Protein AF-A0A2M7TEE6-F1 (afdb_monomer_lite)

Organism: NCBI:txid1975073

Secondary structure (DSSP, 8-state):
---------EEEEETTEEEEE----GGG-S--------TTSHHHHHHHHHHHHHHHHHHHHHHHHSSPPPEE-TT-EEE--EEEEETTEEEEEEPEEEEEEEEE--EETTEEP-HHHHHHHHHHHHHHHH-TT--TTTSEEEEEEE--S--S----TTGGGT-TTTTSSS-SSGGG-GGGTS---SS--------SPPHHHHHHHHH-

InterPro domains:
  IPR027790 S-adenosylmethionine synthase [PF01941] (24-208)
  IPR027790 S-adenosylmethionine synthase [PTHR36697] (24-208)

Radius of gyration: 23.56 Å; chains: 1; bounding box: 65×43×75 Å

Structure (mmCIF, N/CA/C/O backbone):
data_AF-A0A2M7TEE6-F1
#
_entry.id   AF-A0A2M7TEE6-F1
#
loop_
_atom_site.group_PDB
_atom_site.id
_atom_site.type_symbol
_atom_site.label_atom_id
_atom_site.label_alt_id
_atom_site.label_comp_id
_atom_site.label_asym_id
_atom_site.label_entity_id
_atom_site.label_seq_id
_atom_site.pdbx_PDB_ins_code
_atom_site.Cartn_x
_atom_site.Cartn_y
_atom_site.Cartn_z
_atom_site.occupancy
_atom_site.B_iso_or_equiv
_atom_site.auth_seq_id
_atom_site.auth_comp_id
_atom_site.auth_asym_id
_atom_site.auth_atom_id
_atom_site.pdbx_PDB_model_num
ATOM 1 N N . MET A 1 1 ? 1.060 -14.478 54.437 1.00 33.47 1 MET A N 1
ATOM 2 C CA . MET A 1 1 ? 1.306 -15.552 53.454 1.00 33.47 1 MET A CA 1
ATOM 3 C C . MET A 1 1 ? 1.861 -14.896 52.208 1.00 33.47 1 MET A C 1
ATOM 5 O O . MET A 1 1 ? 1.125 -14.217 51.510 1.00 33.47 1 MET A O 1
ATOM 9 N N . SER A 1 2 ? 3.174 -14.987 52.020 1.00 29.36 2 SER A N 1
ATOM 10 C CA . SER A 1 2 ? 3.868 -14.513 50.825 1.00 29.36 2 SER A CA 1
ATOM 11 C C . SER A 1 2 ? 3.546 -15.459 49.672 1.00 29.36 2 SER A C 1
ATOM 13 O O . SER A 1 2 ? 4.009 -16.598 49.668 1.00 29.36 2 SER A O 1
ATOM 15 N N . ILE A 1 3 ? 2.731 -15.009 48.725 1.00 31.88 3 ILE A N 1
ATOM 16 C CA . ILE A 1 3 ? 2.572 -15.696 47.445 1.00 31.88 3 ILE A CA 1
ATOM 17 C C . ILE A 1 3 ? 3.679 -15.130 46.559 1.00 31.88 3 ILE A C 1
ATOM 19 O O . ILE A 1 3 ? 3.545 -14.039 46.014 1.00 31.88 3 ILE A O 1
ATOM 23 N N . GLY A 1 4 ? 4.820 -15.815 46.526 1.00 31.20 4 GLY A N 1
ATOM 24 C CA . GLY A 1 4 ? 5.839 -15.560 45.517 1.00 31.20 4 GLY A CA 1
ATOM 25 C C . GLY A 1 4 ? 5.315 -16.079 44.185 1.00 31.20 4 GLY A C 1
ATOM 26 O O . GLY A 1 4 ? 5.077 -17.276 44.051 1.00 31.20 4 GLY A O 1
ATOM 27 N N . SER A 1 5 ? 5.087 -15.188 43.225 1.00 36.72 5 SER A N 1
ATOM 28 C CA . SER A 1 5 ? 4.930 -15.568 41.827 1.00 36.72 5 SER A CA 1
ATOM 29 C C . SER A 1 5 ? 6.321 -15.860 41.273 1.00 36.72 5 SER A C 1
ATOM 31 O O . SER A 1 5 ? 7.064 -14.955 40.899 1.00 36.72 5 SER A O 1
ATOM 33 N N . GLU A 1 6 ? 6.714 -17.132 41.278 1.00 41.06 6 GLU A N 1
ATOM 34 C CA . GLU A 1 6 ? 7.866 -17.573 40.497 1.00 41.06 6 GLU A CA 1
ATOM 35 C C . GLU A 1 6 ? 7.563 -17.304 39.016 1.00 41.06 6 GLU A C 1
ATOM 37 O O . GLU A 1 6 ? 6.679 -17.919 38.420 1.00 41.06 6 GLU A O 1
ATOM 42 N N . GLU A 1 7 ? 8.266 -16.336 38.423 1.00 47.50 7 GLU A N 1
ATOM 43 C CA . GLU A 1 7 ? 8.319 -16.168 36.973 1.00 47.50 7 GLU A CA 1
ATOM 44 C C . GLU A 1 7 ? 8.894 -17.459 36.369 1.00 47.50 7 GLU A C 1
ATOM 46 O O . GLU A 1 7 ? 10.107 -17.680 36.409 1.00 47.50 7 GLU A O 1
ATOM 51 N N . GLU A 1 8 ? 8.046 -18.322 35.802 1.00 43.75 8 GLU A N 1
ATOM 52 C CA . GLU A 1 8 ? 8.491 -19.464 34.996 1.00 43.75 8 GLU A CA 1
ATOM 53 C C . GLU A 1 8 ? 9.207 -18.949 33.736 1.00 43.75 8 GLU A C 1
ATOM 55 O O . GLU A 1 8 ? 8.620 -18.741 32.673 1.00 43.75 8 GLU A O 1
ATOM 60 N N . LYS A 1 9 ? 10.513 -18.710 33.865 1.00 45.00 9 LYS A N 1
ATOM 61 C CA . LYS A 1 9 ? 11.421 -18.447 32.750 1.00 45.00 9 LYS A CA 1
ATOM 62 C C . LYS A 1 9 ? 11.810 -19.783 32.141 1.00 45.00 9 LYS A C 1
ATOM 64 O O . LYS A 1 9 ? 12.685 -20.478 32.652 1.00 45.00 9 LYS A O 1
ATOM 69 N N . ILE A 1 10 ? 11.182 -20.138 31.027 1.00 49.47 10 ILE A N 1
ATOM 70 C CA . ILE A 1 10 ? 11.653 -21.255 30.211 1.00 49.47 10 ILE A CA 1
ATOM 71 C C . ILE A 1 10 ? 12.843 -20.733 29.400 1.00 49.47 10 ILE A C 1
ATOM 73 O O . ILE A 1 10 ? 12.716 -19.803 28.606 1.00 49.47 10 ILE A O 1
ATOM 77 N N . CYS A 1 11 ? 14.024 -21.299 29.627 1.00 42.56 11 CYS A N 1
ATOM 78 C CA . CYS A 1 11 ? 15.209 -21.016 28.824 1.00 42.56 11 CYS A CA 1
ATOM 79 C C . CYS A 1 11 ? 15.419 -22.183 27.862 1.00 42.56 11 CYS A C 1
ATOM 81 O O . CYS A 1 11 ? 15.620 -23.316 28.303 1.00 42.56 11 CYS A O 1
ATOM 83 N N . VAL A 1 12 ? 15.364 -21.919 26.556 1.00 49.75 12 VAL A N 1
ATOM 84 C CA . VAL A 1 12 ? 15.756 -22.904 25.543 1.00 49.75 12 VAL A CA 1
ATOM 85 C C . VAL A 1 12 ? 17.130 -22.498 25.042 1.00 49.75 12 VAL A C 1
ATOM 87 O O . VAL A 1 12 ? 17.294 -21.475 24.378 1.00 49.75 12 VAL A O 1
ATOM 90 N N . ILE A 1 13 ? 18.132 -23.303 25.383 1.00 46.66 13 ILE A N 1
ATOM 91 C CA . ILE A 1 13 ? 19.492 -23.113 24.890 1.00 46.66 13 ILE A CA 1
ATOM 92 C C . ILE A 1 13 ? 19.584 -23.820 23.539 1.00 46.66 13 ILE A C 1
ATOM 94 O O . ILE A 1 13 ? 19.657 -25.047 23.476 1.00 46.66 13 ILE A O 1
ATOM 98 N N . LEU A 1 14 ? 19.569 -23.043 22.456 1.00 46.97 14 LEU A N 1
ATOM 99 C CA . LEU A 1 14 ? 20.007 -23.523 21.148 1.00 46.97 14 LEU A CA 1
ATOM 100 C C . LEU A 1 14 ? 21.525 -23.300 21.028 1.00 46.97 14 LEU A C 1
ATOM 102 O O . LEU A 1 14 ? 22.036 -22.348 21.620 1.00 46.97 14 LEU A O 1
ATOM 106 N N . PRO A 1 15 ? 22.266 -24.122 20.257 1.00 52.59 15 PRO A N 1
ATOM 107 C CA . PRO A 1 15 ? 23.737 -24.128 20.245 1.00 52.59 15 PRO A CA 1
ATOM 108 C C . PRO A 1 15 ? 24.421 -22.781 19.941 1.00 52.59 15 PRO A C 1
ATOM 110 O O . PRO A 1 15 ? 25.613 -22.635 20.192 1.00 52.59 15 PRO A O 1
ATOM 113 N N . SER A 1 16 ? 23.690 -21.797 19.408 1.00 60.69 16 SER A N 1
ATOM 114 C CA . SER A 1 16 ? 24.197 -20.469 19.042 1.00 60.69 16 SER A CA 1
ATOM 115 C C . SER A 1 16 ? 23.268 -19.307 19.424 1.00 60.69 16 SER A C 1
ATOM 117 O O . SER A 1 16 ? 23.506 -18.181 18.993 1.00 60.69 16 SER A O 1
ATOM 119 N N . MET A 1 17 ? 22.194 -19.547 20.188 1.00 61.25 17 MET A N 1
ATOM 120 C CA . MET A 1 17 ? 21.220 -18.506 20.537 1.00 61.25 17 MET A CA 1
ATOM 121 C C . MET A 1 17 ? 20.601 -18.784 21.908 1.00 61.25 17 MET A C 1
ATOM 123 O O . MET A 1 17 ? 20.017 -19.845 22.135 1.00 61.25 17 MET A O 1
ATOM 127 N N . LEU A 1 18 ? 20.720 -17.816 22.818 1.00 61.72 18 LEU A N 1
ATOM 128 C CA . LEU A 1 18 ? 20.011 -17.835 24.091 1.00 61.72 18 LEU A CA 1
ATOM 129 C C . LEU A 1 18 ? 18.580 -17.345 23.839 1.00 61.72 18 LEU A C 1
ATOM 131 O O . LEU A 1 18 ? 18.366 -16.151 23.635 1.00 61.72 18 LEU A O 1
ATOM 135 N N . LEU A 1 19 ? 17.606 -18.256 23.836 1.00 65.56 19 LEU A N 1
ATOM 136 C CA . LEU A 1 19 ? 16.195 -17.881 23.872 1.00 65.56 19 LEU A CA 1
ATOM 137 C C . LEU A 1 19 ? 15.714 -17.878 25.319 1.00 65.56 19 LEU A C 1
ATOM 139 O O . LEU A 1 19 ? 15.587 -18.925 25.958 1.00 65.56 19 LEU A O 1
ATOM 143 N N . GLN A 1 20 ? 15.413 -16.683 25.815 1.00 68.50 20 GLN A N 1
ATOM 144 C CA . GLN A 1 20 ? 14.727 -16.496 27.081 1.00 68.50 20 GLN A CA 1
ATOM 145 C C . GLN A 1 20 ? 13.242 -16.263 26.806 1.00 68.50 20 GLN A C 1
ATOM 147 O O . GLN A 1 20 ? 12.862 -15.228 26.259 1.00 68.50 20 GLN A O 1
ATOM 152 N N . PHE A 1 21 ? 12.394 -17.211 27.200 1.00 66.25 21 PHE A N 1
ATOM 153 C CA . PHE A 1 21 ? 10.954 -16.997 27.197 1.00 66.25 21 PHE A CA 1
ATOM 154 C C . PHE A 1 21 ? 10.575 -16.288 28.493 1.00 66.25 21 PHE A C 1
ATOM 156 O O . PHE A 1 21 ? 10.687 -16.846 29.584 1.00 66.25 21 PHE A O 1
ATOM 163 N N . VAL A 1 22 ? 10.137 -15.039 28.368 1.00 66.81 22 VAL A N 1
ATOM 164 C CA . VAL A 1 22 ? 9.494 -14.306 29.458 1.00 66.81 22 VAL A CA 1
ATOM 165 C C . VAL A 1 22 ? 8.002 -14.329 29.175 1.00 66.81 22 VAL A C 1
ATOM 167 O O . VAL A 1 22 ? 7.539 -13.752 28.190 1.00 66.81 22 VAL A O 1
ATOM 170 N N . ARG A 1 23 ? 7.237 -15.028 30.016 1.00 63.31 23 ARG A N 1
ATOM 171 C CA . ARG A 1 23 ? 5.779 -14.998 29.927 1.00 63.31 23 ARG A CA 1
ATOM 172 C C . ARG A 1 23 ? 5.312 -13.600 30.322 1.00 63.31 23 ARG A C 1
ATOM 174 O O . ARG A 1 23 ? 5.446 -13.204 31.474 1.00 63.31 23 ARG A O 1
ATOM 181 N N . LYS A 1 24 ? 4.752 -12.855 29.369 1.00 62.22 24 LYS A N 1
ATOM 182 C CA . LYS A 1 24 ? 4.129 -11.561 29.654 1.00 62.22 24 LYS A CA 1
ATOM 183 C C . LYS A 1 24 ? 2.872 -11.802 30.494 1.00 62.22 24 LYS A C 1
ATOM 185 O O . LYS A 1 24 ? 1.888 -12.359 30.009 1.00 62.22 24 LYS A O 1
ATOM 190 N N . ASN A 1 25 ? 2.934 -11.442 31.771 1.0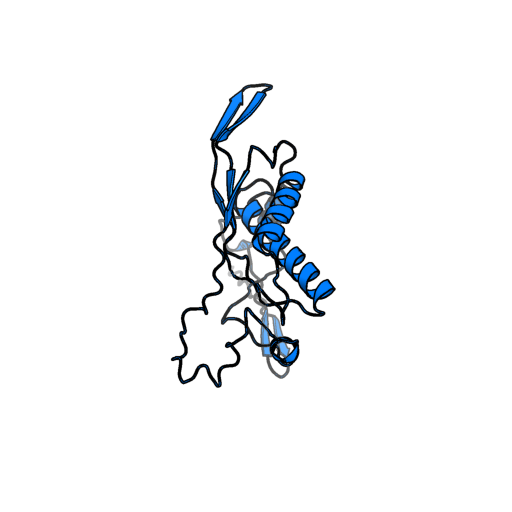0 66.06 25 ASN A N 1
ATOM 191 C CA . ASN A 1 25 ? 1.856 -11.662 32.726 1.00 66.06 25 ASN A CA 1
ATOM 192 C C . ASN A 1 25 ? 0.936 -10.430 32.735 1.00 66.06 25 ASN A C 1
ATOM 194 O O . ASN A 1 25 ? 1.107 -9.510 33.528 1.00 66.06 25 ASN A O 1
ATOM 198 N N . TYR A 1 26 ? -0.037 -10.383 31.820 1.00 62.19 26 TYR A N 1
ATOM 199 C CA . TYR A 1 26 ? -0.977 -9.253 31.701 1.00 62.19 26 TYR A CA 1
ATOM 200 C C . TYR A 1 26 ? -1.809 -8.998 32.977 1.00 62.19 26 TYR A C 1
ATOM 202 O O . TYR A 1 26 ? -2.369 -7.921 33.135 1.00 62.19 26 TYR A O 1
ATOM 210 N N . ILE A 1 27 ? -1.858 -9.968 33.899 1.00 57.66 27 ILE A N 1
ATOM 211 C CA . ILE A 1 27 ? -2.597 -9.908 35.171 1.00 57.66 27 ILE A CA 1
ATOM 212 C C . ILE A 1 27 ? -1.944 -8.941 36.182 1.00 57.66 27 ILE A C 1
ATOM 214 O O . ILE A 1 27 ? -2.605 -8.499 37.117 1.00 57.66 27 ILE A O 1
ATOM 218 N N . GLU A 1 28 ? -0.666 -8.589 36.017 1.00 60.62 28 GLU A N 1
ATOM 219 C CA . GLU A 1 28 ? 0.054 -7.763 37.002 1.00 60.62 28 GLU A CA 1
ATOM 220 C C . GLU A 1 28 ? -0.194 -6.255 36.851 1.00 60.62 28 GLU A C 1
ATOM 222 O O . GLU A 1 28 ? 0.006 -5.507 37.809 1.00 60.62 28 GLU A O 1
ATOM 227 N N . SER A 1 29 ? -0.666 -5.794 35.686 1.00 70.00 29 SER A N 1
ATOM 228 C CA . SER A 1 29 ? -1.025 -4.386 35.502 1.00 70.00 29 SER A CA 1
ATOM 229 C C . SER A 1 29 ? -2.501 -4.171 35.843 1.00 70.00 29 SER A C 1
ATOM 231 O O . SER A 1 29 ? -3.359 -4.779 35.204 1.00 70.00 29 SER A O 1
ATOM 233 N N . PRO A 1 30 ? -2.849 -3.270 36.780 1.00 82.50 30 PRO A N 1
ATOM 234 C CA . PRO A 1 30 ? -4.247 -2.958 37.079 1.00 82.50 30 PRO A CA 1
ATOM 235 C C . PRO A 1 30 ? -4.969 -2.252 35.916 1.00 82.50 30 PRO A C 1
ATOM 237 O O . PRO A 1 30 ? -6.178 -2.041 35.990 1.00 82.50 30 PRO A O 1
ATOM 240 N N . VAL A 1 31 ? -4.238 -1.844 34.871 1.00 88.56 31 VAL A N 1
ATOM 241 C CA . VAL A 1 31 ? -4.755 -1.102 33.717 1.00 88.56 31 VAL A CA 1
ATOM 242 C C . VAL A 1 31 ? -4.124 -1.625 32.423 1.00 88.56 31 VAL A C 1
ATOM 244 O O . VAL A 1 31 ? -2.908 -1.808 32.347 1.00 88.56 31 VAL A O 1
ATOM 247 N N . GLU A 1 32 ? -4.945 -1.812 31.392 1.00 90.06 32 GLU A N 1
ATOM 248 C CA . GLU A 1 32 ? -4.540 -2.206 30.041 1.00 90.06 32 GLU A CA 1
ATOM 249 C C . GLU A 1 32 ? -5.176 -1.250 29.018 1.00 90.06 32 GLU A C 1
ATOM 251 O O . GLU A 1 32 ? -6.347 -0.893 29.145 1.00 90.06 32 GLU A O 1
ATOM 256 N N . PHE A 1 33 ? -4.405 -0.830 28.010 1.00 92.62 33 PHE A N 1
ATOM 257 C CA . PHE A 1 33 ? -4.882 -0.002 26.900 1.00 92.62 33 PHE A CA 1
ATOM 258 C C . PHE A 1 33 ? -4.569 -0.696 25.581 1.00 92.62 33 PHE A C 1
ATOM 260 O O . PHE A 1 33 ? -3.422 -1.059 25.324 1.00 92.62 33 PHE A O 1
ATOM 267 N N . VAL A 1 34 ? -5.591 -0.844 24.742 1.00 95.00 34 VAL A N 1
ATOM 268 C CA . VAL A 1 34 ? -5.485 -1.453 23.417 1.00 95.00 34 VAL A CA 1
ATOM 269 C C . VAL A 1 34 ? -6.257 -0.586 22.429 1.00 95.00 34 VAL A C 1
ATOM 271 O O . VAL A 1 34 ? -7.397 -0.210 22.692 1.00 95.00 34 VAL A O 1
ATOM 274 N N . GLU A 1 35 ? -5.642 -0.287 21.287 1.00 97.19 35 GLU A N 1
ATOM 275 C CA . GLU A 1 35 ? -6.263 0.436 20.176 1.00 97.19 35 GLU A CA 1
ATOM 276 C C . GLU A 1 35 ? -6.110 -0.377 18.889 1.00 97.19 35 GLU A C 1
ATOM 278 O O . GLU A 1 35 ? -5.034 -0.899 18.590 1.00 97.19 35 GLU A O 1
ATOM 283 N N . ARG A 1 36 ? -7.187 -0.448 18.104 1.00 96.94 36 ARG A N 1
ATOM 284 C CA . ARG A 1 36 ? -7.167 -0.939 16.728 1.00 96.94 36 ARG A CA 1
ATOM 285 C C . ARG A 1 36 ? -7.834 0.091 15.826 1.00 96.94 36 ARG A C 1
ATOM 287 O O . ARG A 1 36 ? -8.975 0.481 16.056 1.00 96.94 36 ARG A O 1
ATOM 294 N N . LYS A 1 37 ? -7.128 0.500 14.774 1.00 97.75 37 LYS A N 1
ATOM 295 C CA . LYS A 1 37 ? -7.667 1.366 13.722 1.00 97.75 37 LYS A CA 1
ATOM 296 C C . LYS A 1 37 ? -8.333 0.505 12.655 1.00 97.75 37 LYS A C 1
ATOM 298 O O . LYS A 1 37 ? -7.654 -0.261 11.972 1.00 97.75 37 LYS A O 1
ATOM 303 N N . GLY A 1 38 ? -9.652 0.623 12.531 1.00 96.44 38 GLY A N 1
ATOM 304 C CA . GLY A 1 38 ? -10.430 -0.209 11.614 1.00 96.44 38 GLY A CA 1
ATOM 305 C C . GLY A 1 38 ? -10.196 0.082 10.132 1.00 96.44 38 GLY A C 1
ATOM 306 O O . GLY A 1 38 ? -9.527 1.050 9.764 1.00 96.44 38 GLY A O 1
ATOM 307 N N . LEU A 1 39 ? -10.786 -0.741 9.266 1.00 94.25 39 LEU A N 1
ATOM 308 C CA . LEU A 1 39 ? -10.557 -0.744 7.815 1.00 94.25 39 LEU A CA 1
ATOM 309 C C . LEU A 1 39 ? -10.851 0.591 7.111 1.00 94.25 39 LEU A C 1
ATOM 311 O O . LEU A 1 39 ? -10.265 0.869 6.069 1.00 94.25 39 LEU A O 1
ATOM 315 N N . GLY A 1 40 ? -11.760 1.405 7.654 1.00 93.50 40 GLY A N 1
ATOM 316 C CA . GLY A 1 40 ? -12.106 2.724 7.114 1.00 93.50 40 GLY A CA 1
ATOM 317 C C . GLY A 1 40 ? -11.248 3.877 7.644 1.00 93.50 40 GLY A C 1
ATOM 318 O O . GLY A 1 40 ? -11.414 5.011 7.195 1.00 93.50 40 GLY A O 1
ATOM 319 N N . HIS A 1 41 ? -10.359 3.624 8.610 1.00 97.25 41 HIS A N 1
ATOM 320 C CA . HIS A 1 41 ? -9.509 4.661 9.185 1.00 97.25 41 HIS A CA 1
ATOM 321 C C . HIS A 1 41 ? -8.472 5.137 8.146 1.00 97.25 41 HIS A C 1
ATOM 323 O O . HIS A 1 41 ? -7.835 4.292 7.515 1.00 97.25 41 HIS A O 1
ATOM 329 N N . PRO A 1 42 ? -8.241 6.456 7.970 1.00 96.56 42 PRO A N 1
ATOM 330 C CA . PRO A 1 42 ? -7.297 6.973 6.972 1.00 96.56 42 PRO A CA 1
ATOM 331 C C . PRO A 1 42 ? -5.880 6.393 7.077 1.00 96.56 42 PRO A C 1
ATOM 333 O O . PRO A 1 42 ? -5.283 6.071 6.051 1.00 96.56 42 PRO A O 1
ATOM 336 N N . ASP A 1 43 ? -5.365 6.213 8.297 1.00 97.25 43 ASP A N 1
ATOM 337 C CA . ASP A 1 43 ? -4.062 5.567 8.522 1.00 97.25 43 ASP A CA 1
ATOM 338 C C . ASP A 1 43 ? -4.063 4.108 8.040 1.00 97.25 43 ASP A C 1
ATOM 340 O O . ASP A 1 43 ? -3.255 3.757 7.187 1.00 97.25 43 ASP A O 1
ATOM 344 N N . THR A 1 44 ? -5.031 3.289 8.474 1.00 97.56 44 THR A N 1
ATOM 345 C CA . THR A 1 44 ? -5.163 1.887 8.036 1.00 97.56 44 THR A CA 1
ATOM 346 C C . THR A 1 44 ? -5.318 1.770 6.521 1.00 97.56 44 THR A C 1
ATOM 348 O O . THR A 1 44 ? -4.743 0.873 5.905 1.00 97.56 44 THR A O 1
ATOM 351 N N . LEU A 1 45 ? -6.071 2.680 5.896 1.00 97.81 45 LEU A N 1
ATOM 352 C CA . LEU A 1 45 ? -6.206 2.750 4.441 1.00 97.81 45 LEU A CA 1
ATOM 353 C C . LEU A 1 45 ? -4.892 3.139 3.755 1.00 97.81 45 LEU A C 1
ATOM 355 O O . LEU A 1 45 ? -4.602 2.602 2.689 1.00 97.81 45 LEU A O 1
ATOM 359 N N . SER A 1 46 ? -4.105 4.043 4.345 1.00 98.06 46 SER A N 1
ATOM 360 C CA . SER A 1 46 ? -2.796 4.450 3.817 1.00 98.06 46 SER A CA 1
ATOM 361 C C . SER A 1 46 ? -1.788 3.302 3.899 1.00 98.06 46 SER A C 1
ATOM 363 O O . SER A 1 46 ? -1.141 3.007 2.897 1.00 98.06 46 SER A O 1
ATOM 365 N N . ASP A 1 47 ? -1.729 2.602 5.037 1.00 98.00 47 ASP A N 1
ATOM 366 C CA . ASP A 1 47 ? -0.883 1.417 5.240 1.00 98.00 47 ASP A CA 1
ATOM 367 C C . ASP A 1 47 ? -1.278 0.284 4.285 1.00 98.00 47 ASP A C 1
ATOM 369 O O . ASP A 1 47 ? -0.442 -0.307 3.602 1.00 98.00 47 ASP A O 1
ATOM 373 N N . SER A 1 48 ? -2.581 0.018 4.172 1.00 98.06 48 SER A N 1
ATOM 374 C CA . SER A 1 48 ? -3.100 -1.018 3.277 1.00 98.06 48 SER A CA 1
ATOM 375 C C . SER A 1 48 ? -2.865 -0.678 1.803 1.00 98.06 48 SER A C 1
ATOM 377 O O . SER A 1 48 ? -2.597 -1.574 1.006 1.00 98.06 48 SER A O 1
ATOM 379 N N . LEU A 1 49 ? -2.955 0.603 1.426 1.00 98.50 49 LEU A N 1
ATOM 380 C CA . LEU A 1 49 ? -2.643 1.053 0.072 1.00 98.50 49 LEU A CA 1
ATOM 381 C C . LEU A 1 49 ? -1.140 0.939 -0.212 1.00 98.50 49 LEU A C 1
ATOM 383 O O . LEU A 1 49 ? -0.771 0.471 -1.284 1.00 98.50 49 LEU A O 1
ATOM 387 N N . ALA A 1 50 ? -0.277 1.323 0.732 1.00 98.38 50 ALA A N 1
ATOM 388 C CA . ALA A 1 50 ? 1.171 1.152 0.620 1.00 98.38 50 ALA A CA 1
ATOM 389 C C . ALA A 1 50 ? 1.550 -0.311 0.346 1.00 98.38 50 ALA A C 1
ATOM 391 O O . ALA A 1 50 ? 2.288 -0.589 -0.603 1.00 98.38 50 ALA A O 1
ATOM 392 N N . GLU A 1 51 ? 0.986 -1.239 1.121 1.00 98.56 51 GLU A N 1
ATOM 393 C CA . GLU A 1 51 ? 1.198 -2.676 0.937 1.00 98.56 51 GLU A CA 1
ATOM 394 C C . GLU A 1 51 ? 0.649 -3.164 -0.410 1.00 98.56 51 GLU A C 1
ATOM 396 O O . GLU A 1 51 ? 1.355 -3.829 -1.166 1.00 98.56 51 GLU A O 1
ATOM 401 N N . TYR A 1 52 ? -0.579 -2.773 -0.766 1.00 98.69 52 TYR A N 1
ATOM 402 C CA . TYR A 1 52 ? -1.186 -3.140 -2.047 1.00 98.69 52 TYR A CA 1
ATOM 403 C C . TYR A 1 52 ? -0.322 -2.703 -3.239 1.00 98.69 52 TYR A C 1
ATOM 405 O O . TYR A 1 52 ? -0.058 -3.493 -4.142 1.00 98.69 52 TYR A O 1
ATOM 413 N N . LEU A 1 53 ? 0.181 -1.464 -3.227 1.00 98.62 53 LEU A N 1
ATOM 414 C CA . LEU A 1 53 ? 1.062 -0.947 -4.277 1.00 98.62 53 LEU A CA 1
ATOM 415 C C . LEU A 1 53 ? 2.409 -1.682 -4.325 1.00 98.62 53 LEU A C 1
ATOM 417 O O . LEU A 1 53 ? 2.940 -1.906 -5.414 1.00 98.62 53 LEU A O 1
ATOM 421 N N . SER A 1 54 ? 2.955 -2.060 -3.165 1.00 98.56 54 SER A N 1
ATOM 422 C CA . SER A 1 54 ? 4.190 -2.847 -3.047 1.00 98.56 54 SER A CA 1
ATOM 423 C C . SER A 1 54 ? 4.033 -4.220 -3.702 1.00 98.56 54 SER A C 1
ATOM 425 O O . SER A 1 54 ? 4.843 -4.617 -4.547 1.00 98.56 54 SER A O 1
ATOM 427 N N . VAL A 1 55 ? 2.932 -4.911 -3.398 1.00 98.62 55 VAL A N 1
ATOM 428 C CA . VAL A 1 55 ? 2.597 -6.212 -3.989 1.00 98.62 55 VAL A CA 1
ATOM 429 C C . VAL A 1 55 ? 2.384 -6.094 -5.498 1.00 98.62 55 VAL A C 1
ATOM 431 O O . VAL A 1 55 ? 3.026 -6.818 -6.257 1.00 98.62 55 VAL A O 1
ATOM 434 N N . GLU A 1 56 ? 1.548 -5.161 -5.954 1.00 98.75 56 GLU A N 1
ATOM 435 C CA . GLU A 1 56 ? 1.245 -4.984 -7.380 1.00 98.75 56 GLU A CA 1
ATOM 436 C C . GLU A 1 56 ? 2.495 -4.651 -8.207 1.00 98.75 56 GLU A C 1
ATOM 438 O O . GLU A 1 56 ? 2.726 -5.227 -9.273 1.00 98.75 56 GLU A O 1
ATOM 443 N N . TYR A 1 57 ? 3.358 -3.766 -7.703 1.00 98.56 57 TYR A N 1
ATOM 444 C CA . TYR A 1 57 ? 4.616 -3.439 -8.368 1.00 98.56 57 TYR A CA 1
ATOM 445 C C . TYR A 1 57 ? 5.598 -4.619 -8.364 1.00 98.56 57 TYR A C 1
ATOM 447 O O . TYR A 1 57 ? 6.277 -4.872 -9.367 1.00 98.56 57 TYR A O 1
ATOM 455 N N . SER A 1 58 ? 5.657 -5.376 -7.266 1.00 98.56 58 SER A N 1
ATOM 456 C CA . SER A 1 58 ? 6.463 -6.596 -7.172 1.00 98.56 58 SER A CA 1
ATOM 457 C C . SER A 1 58 ? 6.028 -7.641 -8.195 1.00 98.56 58 SER A C 1
ATOM 459 O O . SER A 1 58 ? 6.872 -8.189 -8.902 1.00 98.56 58 SER A O 1
ATOM 461 N N . LEU A 1 59 ? 4.722 -7.888 -8.318 1.00 98.75 59 LEU A N 1
ATOM 462 C CA . LEU A 1 59 ? 4.163 -8.811 -9.306 1.00 98.75 59 LEU A CA 1
ATOM 463 C C . LEU A 1 59 ? 4.439 -8.322 -10.729 1.00 98.75 59 LEU A C 1
ATOM 465 O O . LEU A 1 59 ? 5.006 -9.062 -11.528 1.00 98.75 59 LEU A O 1
ATOM 469 N N . TYR A 1 60 ? 4.151 -7.048 -11.017 1.00 98.69 60 TYR A N 1
ATOM 470 C CA . TYR A 1 60 ? 4.415 -6.441 -12.322 1.00 98.69 60 TYR A CA 1
ATOM 471 C C . TYR A 1 60 ? 5.876 -6.606 -12.755 1.00 98.69 60 TYR A C 1
ATOM 473 O O . TYR A 1 60 ? 6.160 -6.984 -13.893 1.00 98.69 60 TYR A O 1
ATOM 481 N N . THR A 1 61 ? 6.818 -6.308 -11.858 1.00 98.06 61 THR A N 1
ATOM 482 C CA . THR A 1 61 ? 8.247 -6.383 -12.176 1.00 98.06 61 THR A CA 1
ATOM 483 C C . THR A 1 61 ? 8.744 -7.817 -12.279 1.00 98.06 61 THR A C 1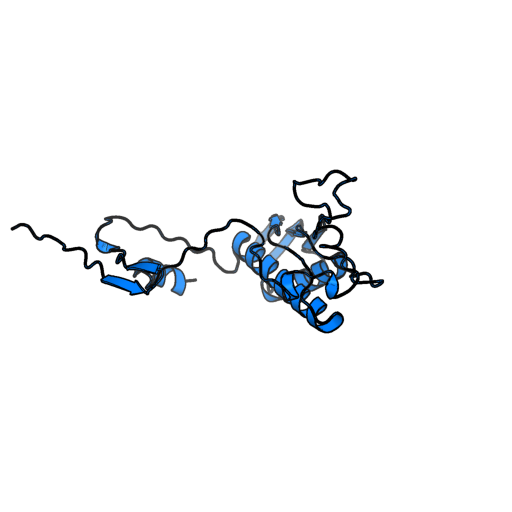
ATOM 485 O O . THR A 1 61 ? 9.490 -8.130 -13.207 1.00 98.06 61 THR A O 1
ATOM 488 N N . LYS A 1 62 ? 8.279 -8.710 -11.402 1.00 97.88 62 LYS A N 1
ATOM 489 C CA . LYS A 1 62 ? 8.607 -10.133 -11.462 1.00 97.88 62 LYS A CA 1
ATOM 490 C C . LYS A 1 62 ? 8.122 -10.771 -12.760 1.00 97.88 62 LYS A C 1
ATOM 492 O O . LYS A 1 62 ? 8.906 -11.456 -13.411 1.00 97.88 62 LYS A O 1
ATOM 497 N N . ASP A 1 63 ? 6.883 -10.512 -13.162 1.00 98.31 63 ASP A N 1
ATOM 498 C CA . ASP A 1 63 ? 6.301 -11.092 -14.375 1.00 98.31 63 ASP A CA 1
ATOM 499 C C . ASP A 1 63 ? 6.979 -10.564 -15.644 1.00 98.31 63 ASP A C 1
ATOM 501 O O . ASP A 1 63 ? 7.154 -11.298 -16.616 1.00 98.31 63 ASP A O 1
ATOM 505 N N . ARG A 1 64 ? 7.392 -9.291 -15.640 1.00 97.62 64 ARG A N 1
ATOM 506 C CA . ARG A 1 64 ? 7.959 -8.626 -16.820 1.00 97.62 64 ARG A CA 1
ATOM 507 C C . ARG A 1 64 ? 9.472 -8.783 -16.959 1.00 97.62 64 ARG A C 1
ATOM 509 O O . ARG A 1 64 ? 9.971 -8.873 -18.077 1.00 97.62 64 ARG A O 1
ATOM 516 N N . PHE A 1 65 ? 10.197 -8.795 -15.844 1.00 97.06 65 PHE A N 1
ATOM 517 C CA . PHE A 1 65 ? 11.663 -8.754 -15.812 1.00 97.06 65 PHE A CA 1
ATOM 518 C C . PHE A 1 65 ? 12.291 -9.973 -15.128 1.00 97.06 65 PHE A C 1
ATOM 520 O O . PHE A 1 65 ? 13.512 -10.103 -15.119 1.00 97.06 65 PHE A O 1
ATOM 527 N N . GLY A 1 66 ? 11.483 -10.871 -14.556 1.00 96.38 66 GLY A N 1
ATOM 528 C CA . GLY A 1 66 ? 11.953 -12.065 -13.852 1.00 96.38 66 GLY A CA 1
ATOM 529 C C . GLY A 1 66 ? 12.442 -11.808 -12.424 1.00 96.38 66 GLY A C 1
ATOM 530 O O . GLY A 1 66 ? 12.916 -12.737 -11.774 1.00 96.38 66 GLY A O 1
ATOM 531 N N . ALA A 1 67 ? 12.331 -10.576 -11.919 1.00 95.75 67 ALA A N 1
ATOM 532 C CA . ALA A 1 67 ? 12.755 -10.205 -10.573 1.00 95.75 67 ALA A CA 1
ATOM 533 C C . ALA A 1 67 ? 11.919 -9.055 -10.004 1.00 95.75 67 ALA A C 1
ATOM 535 O O . ALA A 1 67 ? 11.432 -8.199 -10.741 1.00 95.75 67 ALA A O 1
ATOM 536 N N . ILE A 1 68 ? 11.801 -9.020 -8.676 1.00 96.25 68 ILE A N 1
ATOM 537 C CA . ILE A 1 68 ? 11.237 -7.875 -7.960 1.00 96.25 68 ILE A CA 1
ATOM 538 C C . ILE A 1 68 ? 12.293 -6.773 -7.967 1.00 96.25 68 ILE A C 1
ATOM 540 O O . ILE A 1 68 ? 13.378 -6.949 -7.411 1.00 96.25 68 ILE A O 1
ATOM 544 N N . LEU A 1 69 ? 11.992 -5.650 -8.616 1.00 94.94 69 LEU A N 1
ATOM 545 C CA . LEU A 1 69 ? 12.913 -4.513 -8.643 1.00 94.94 69 LEU A CA 1
ATOM 546 C C . LEU A 1 69 ? 12.789 -3.683 -7.372 1.00 94.94 69 LEU A C 1
ATOM 548 O O . LEU A 1 69 ? 11.751 -3.679 -6.713 1.00 94.94 69 LEU A O 1
ATOM 552 N N . HIS A 1 70 ? 13.842 -2.945 -7.039 1.00 92.81 70 HIS A N 1
ATOM 553 C CA . HIS A 1 70 ? 13.894 -2.190 -5.797 1.00 92.81 70 HIS A CA 1
ATOM 554 C C . HIS A 1 70 ? 12.817 -1.092 -5.748 1.00 92.81 70 HIS A C 1
ATOM 556 O O . HIS A 1 70 ? 12.677 -0.297 -6.685 1.00 92.81 70 HIS A O 1
ATOM 562 N N . HIS A 1 71 ? 12.056 -1.063 -4.652 1.00 94.38 71 HIS A N 1
ATOM 563 C CA . HIS A 1 71 ? 11.010 -0.084 -4.372 1.00 94.38 71 HIS A CA 1
ATOM 564 C C . HIS A 1 71 ? 10.686 -0.032 -2.871 1.00 94.38 71 HIS A C 1
ATOM 566 O O . HIS A 1 71 ? 10.897 -0.999 -2.143 1.00 94.38 71 HIS A O 1
ATOM 572 N N . ASN A 1 72 ? 10.157 1.104 -2.420 1.00 94.69 72 ASN A N 1
ATOM 573 C CA . ASN A 1 72 ? 9.592 1.312 -1.091 1.00 94.69 72 ASN A CA 1
ATOM 574 C C . ASN A 1 72 ? 8.436 2.315 -1.207 1.00 94.69 72 ASN A C 1
ATOM 576 O O . ASN A 1 72 ? 8.672 3.490 -1.506 1.00 94.69 72 ASN A O 1
ATOM 580 N N . PHE A 1 73 ? 7.206 1.863 -0.963 1.00 95.94 73 PHE A N 1
ATOM 581 C CA . PHE A 1 73 ? 5.998 2.699 -0.964 1.00 95.94 73 PHE A CA 1
ATOM 582 C C . PHE A 1 73 ? 5.459 2.935 0.450 1.00 95.94 73 PHE A C 1
ATOM 584 O O . PHE A 1 73 ? 4.273 3.088 0.658 1.00 95.94 73 PHE A O 1
ATOM 591 N N . ASP A 1 74 ? 6.321 2.993 1.453 1.00 94.19 74 ASP A N 1
ATOM 592 C CA . ASP A 1 74 ? 5.974 3.157 2.871 1.00 94.19 74 ASP A CA 1
ATOM 593 C C . ASP A 1 74 ? 5.770 4.632 3.289 1.00 94.19 74 ASP A C 1
ATOM 595 O O . ASP A 1 74 ? 5.891 4.985 4.457 1.00 94.19 74 ASP A O 1
ATOM 599 N N . LYS A 1 75 ? 5.513 5.529 2.326 1.00 95.00 75 LYS A N 1
ATOM 600 C CA . LYS A 1 75 ? 5.250 6.967 2.556 1.00 95.00 75 LYS A CA 1
ATOM 601 C C . LYS A 1 75 ? 3.952 7.433 1.889 1.00 95.00 75 LYS A C 1
ATOM 603 O O . LYS A 1 75 ? 3.834 8.594 1.488 1.00 95.00 75 LYS A O 1
ATOM 608 N N . ILE A 1 76 ? 2.998 6.521 1.735 1.00 96.81 76 ILE A N 1
ATOM 609 C CA . ILE A 1 76 ? 1.662 6.828 1.223 1.00 96.81 76 ILE A CA 1
ATOM 610 C C . ILE A 1 76 ? 0.853 7.544 2.300 1.00 96.81 76 ILE A C 1
ATOM 612 O O . ILE A 1 76 ? 0.991 7.258 3.486 1.00 96.81 76 ILE A O 1
ATOM 616 N N . GLY A 1 77 ? 0.008 8.484 1.886 1.00 96.75 77 GLY A N 1
ATOM 617 C CA . GLY A 1 77 ? -0.890 9.177 2.801 1.00 96.75 77 GLY A CA 1
ATOM 618 C C . GLY A 1 77 ? -2.199 9.573 2.140 1.00 96.75 77 GLY A C 1
ATOM 619 O O . GLY A 1 77 ? -2.232 9.935 0.963 1.00 96.75 77 GLY A O 1
ATOM 620 N N . LEU A 1 78 ? -3.275 9.539 2.919 1.00 97.50 78 LEU A N 1
ATOM 621 C CA . LEU A 1 78 ? -4.586 10.051 2.536 1.00 97.50 78 LEU A CA 1
ATOM 622 C C . LEU A 1 78 ? -4.869 11.344 3.300 1.00 97.50 78 LEU A C 1
ATOM 624 O O . LEU A 1 78 ? -5.111 11.331 4.505 1.00 97.50 78 LEU A O 1
ATOM 628 N N . LEU A 1 79 ? -4.857 12.475 2.598 1.00 96.69 79 LEU A N 1
ATOM 629 C CA . 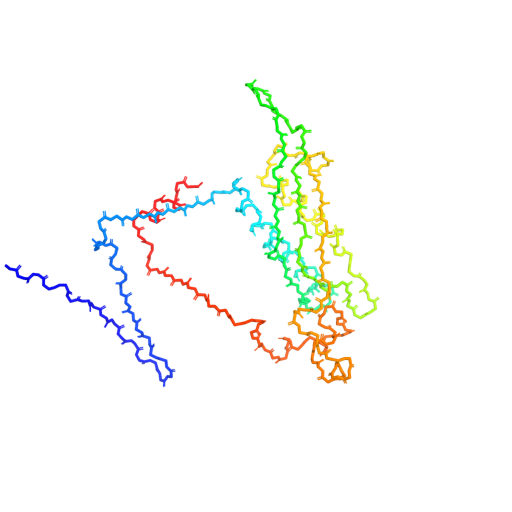LEU A 1 79 ? -5.254 13.752 3.179 1.00 96.69 79 LEU A CA 1
ATOM 630 C C . LEU A 1 79 ? -6.750 13.964 2.975 1.00 96.69 79 LEU A C 1
ATOM 632 O O . LEU A 1 79 ? -7.257 13.885 1.851 1.00 96.69 79 LEU A O 1
ATOM 636 N N . GLY A 1 80 ? -7.437 14.302 4.066 1.00 93.75 80 GLY A N 1
ATOM 637 C CA . GLY A 1 80 ? -8.867 14.575 4.056 1.00 93.75 80 GLY A CA 1
ATOM 638 C C . GLY A 1 80 ? -9.261 15.625 3.013 1.00 93.75 80 GLY A C 1
ATOM 639 O O . GLY A 1 80 ? -8.587 16.652 2.842 1.00 93.75 80 GLY A O 1
ATOM 640 N N . GLY A 1 81 ? -10.361 15.328 2.325 1.00 93.81 81 GLY A N 1
ATOM 641 C CA . GLY A 1 81 ? -11.158 16.304 1.594 1.00 93.81 81 GLY A CA 1
ATOM 642 C C . GLY A 1 81 ? -12.198 16.947 2.512 1.00 93.81 81 GLY A C 1
ATOM 643 O O . GLY A 1 81 ? -12.000 17.070 3.721 1.00 93.81 81 GLY A O 1
ATOM 644 N N . SER A 1 82 ? -13.344 17.316 1.951 1.00 96.44 82 SER A N 1
ATOM 645 C CA . SER A 1 82 ? -14.507 17.742 2.735 1.00 96.44 82 SER A CA 1
ATOM 646 C C . SER A 1 82 ? -15.782 17.205 2.110 1.00 96.44 82 SER A C 1
ATOM 648 O O . SER A 1 82 ? -15.874 17.095 0.891 1.00 96.44 82 SER A O 1
ATOM 650 N N . SER A 1 83 ? -16.777 16.881 2.930 1.00 95.50 83 SER A N 1
ATOM 651 C CA . SER A 1 83 ? -18.044 16.303 2.484 1.00 95.50 83 SER A CA 1
ATOM 652 C C . SER A 1 83 ? -19.235 17.150 2.913 1.00 95.50 83 SER A C 1
ATOM 654 O O . SER A 1 83 ? -19.188 17.885 3.899 1.00 95.50 83 SER A O 1
ATOM 656 N N . TYR A 1 84 ? -20.317 17.035 2.152 1.00 95.81 84 TYR A N 1
ATOM 657 C CA . TYR A 1 84 ? -21.648 17.422 2.585 1.00 95.81 84 TYR A CA 1
ATOM 658 C C . TYR A 1 84 ? -22.396 16.156 2.987 1.00 95.81 84 TYR A C 1
ATOM 660 O O . TYR A 1 84 ? -22.453 15.208 2.203 1.00 95.81 84 TYR A O 1
ATOM 668 N N . VAL A 1 85 ? -22.988 16.141 4.181 1.00 94.94 85 VAL A N 1
ATOM 669 C CA . VAL A 1 85 ? -23.727 14.982 4.694 1.00 94.94 85 VAL A CA 1
ATOM 670 C C . VAL A 1 85 ? -25.056 15.442 5.285 1.00 94.94 85 VAL A C 1
ATOM 672 O O . VAL A 1 85 ? -25.098 16.332 6.131 1.00 94.94 85 VAL A O 1
ATOM 675 N N . LYS A 1 86 ? -26.149 14.815 4.847 1.00 95.56 86 LYS A N 1
ATOM 676 C CA . LYS A 1 86 ? -27.478 14.882 5.467 1.00 95.56 86 LYS A CA 1
ATOM 677 C C . LYS A 1 86 ? -28.132 13.500 5.415 1.00 95.56 86 LYS A C 1
ATOM 679 O O . LYS A 1 86 ? -27.680 12.613 4.692 1.00 95.56 86 LYS A O 1
ATOM 684 N N . PHE A 1 87 ? -29.236 13.308 6.132 1.00 95.31 87 PHE A N 1
ATOM 685 C CA . PHE A 1 87 ? -29.999 12.065 6.013 1.00 95.31 87 PHE A CA 1
ATOM 686 C C . PHE A 1 87 ? -30.392 11.791 4.552 1.00 95.31 87 PHE A C 1
ATOM 688 O O . PHE A 1 87 ? -30.963 12.651 3.878 1.00 95.31 87 PHE A O 1
ATOM 695 N N . GLY A 1 88 ? -30.041 10.598 4.063 1.00 93.75 88 GLY A N 1
ATOM 696 C CA . GLY A 1 88 ? -30.319 10.150 2.696 1.00 93.75 88 GLY A CA 1
ATOM 697 C C . GLY A 1 88 ? -29.457 10.780 1.595 1.00 93.75 88 GLY A C 1
ATOM 698 O O . GLY A 1 88 ? -29.726 10.530 0.424 1.00 93.75 88 GLY A O 1
ATOM 699 N N . MET A 1 89 ? -28.446 11.597 1.917 1.00 91.62 89 MET A N 1
ATOM 700 C CA . MET A 1 89 ? -27.579 12.208 0.903 1.00 91.62 89 MET A CA 1
ATOM 701 C C . MET A 1 89 ? -26.193 12.528 1.463 1.00 91.62 89 MET A C 1
ATOM 703 O O . MET A 1 89 ? -26.061 13.228 2.463 1.00 91.62 89 MET A O 1
ATOM 707 N N . GLY A 1 90 ? -25.155 12.095 0.757 1.00 91.75 90 GLY A N 1
ATOM 708 C CA . GLY A 1 90 ? -23.778 12.467 1.047 1.00 91.75 90 GLY A CA 1
ATOM 709 C C . GLY A 1 90 ? -22.973 12.563 -0.240 1.00 91.75 90 GLY A C 1
ATOM 710 O O . GLY A 1 90 ? -23.179 11.763 -1.148 1.00 91.75 90 GLY A O 1
ATOM 711 N N . TYR A 1 91 ? -22.094 13.555 -0.337 1.00 91.38 91 TYR A N 1
ATOM 712 C CA . TYR A 1 91 ? -21.128 13.662 -1.431 1.00 91.38 91 TYR A CA 1
ATOM 713 C C . TYR A 1 91 ? -19.892 14.443 -0.985 1.00 91.38 91 TYR A C 1
ATOM 715 O O . TYR A 1 91 ? -19.951 15.248 -0.049 1.00 91.38 91 TYR A O 1
ATOM 723 N N . LEU A 1 92 ? -18.764 14.214 -1.656 1.00 94.62 92 LEU A N 1
ATOM 724 C CA . LEU A 1 92 ? -17.548 14.989 -1.439 1.00 94.62 92 LEU A CA 1
ATOM 725 C C . LEU A 1 92 ? -17.658 16.351 -2.137 1.00 94.62 92 LEU A C 1
ATOM 727 O O . LEU A 1 92 ? -18.013 16.446 -3.309 1.00 94.62 92 LEU A O 1
ATOM 731 N N . ILE A 1 93 ? -17.380 17.412 -1.381 1.00 95.69 93 ILE A N 1
ATOM 732 C CA . ILE A 1 93 ? -17.232 18.786 -1.874 1.00 95.69 93 ILE A CA 1
ATOM 733 C C . ILE A 1 93 ? -15.809 18.974 -2.404 1.00 95.69 93 ILE A C 1
ATOM 735 O O . ILE A 1 93 ? -15.625 19.511 -3.490 1.00 95.69 93 ILE A O 1
ATOM 739 N N . ASN A 1 94 ? -14.817 18.520 -1.633 1.00 97.31 94 ASN A N 1
ATOM 740 C CA . ASN A 1 94 ? -13.411 18.504 -2.022 1.00 97.31 94 ASN A CA 1
ATOM 741 C C . ASN A 1 94 ? -12.898 17.059 -2.014 1.00 97.31 94 ASN A C 1
ATOM 743 O O . ASN A 1 94 ? -13.251 16.314 -1.090 1.00 97.31 94 ASN A O 1
ATOM 747 N N . PRO A 1 95 ? -12.065 16.666 -2.994 1.00 97.56 95 PRO A N 1
ATOM 748 C CA . PRO A 1 95 ? -11.569 15.303 -3.110 1.00 97.56 95 PRO A CA 1
ATOM 749 C C . PRO A 1 95 ? -10.632 14.937 -1.956 1.00 97.56 95 PRO A C 1
ATOM 751 O O . PRO A 1 95 ? -9.989 15.789 -1.337 1.00 97.56 95 PRO A O 1
ATOM 754 N N . ILE A 1 96 ? -10.525 13.638 -1.698 1.00 97.94 96 ILE A N 1
ATOM 755 C CA . ILE A 1 96 ? -9.452 13.071 -0.884 1.00 97.94 96 ILE A CA 1
ATOM 756 C C . ILE A 1 96 ? -8.169 13.156 -1.713 1.00 97.94 96 ILE A C 1
ATOM 758 O O . ILE A 1 96 ? -8.139 12.726 -2.868 1.00 97.94 96 ILE A O 1
ATOM 762 N N . ARG A 1 97 ? -7.099 13.699 -1.129 1.00 98.12 97 ARG A N 1
ATOM 763 C CA . ARG A 1 97 ? -5.800 13.783 -1.808 1.00 98.12 97 ARG A CA 1
ATOM 764 C C . ARG A 1 97 ? -4.954 12.579 -1.422 1.00 98.12 97 ARG A C 1
ATOM 766 O O . ARG A 1 97 ? -4.658 12.375 -0.247 1.00 98.12 97 ARG A O 1
ATOM 773 N N . VAL A 1 98 ? -4.574 11.791 -2.418 1.00 98.25 98 VAL A N 1
ATOM 774 C CA . VAL A 1 98 ? -3.759 10.586 -2.295 1.00 98.25 98 VAL A CA 1
ATOM 775 C C . VAL A 1 98 ? -2.311 10.953 -2.593 1.00 98.25 98 VAL A C 1
ATOM 777 O O . VAL A 1 98 ? -1.960 11.265 -3.733 1.00 98.25 98 VAL A O 1
ATOM 780 N N . LEU A 1 99 ? -1.466 10.923 -1.567 1.00 98.06 99 LEU A N 1
ATOM 781 C CA . LEU A 1 99 ? -0.036 11.165 -1.695 1.00 98.06 99 LEU A CA 1
ATOM 782 C C . LEU A 1 99 ? 0.667 9.862 -2.077 1.00 98.06 99 LEU A C 1
ATOM 784 O O . LEU A 1 99 ? 0.737 8.929 -1.279 1.00 98.06 99 LEU A O 1
ATOM 788 N N . LEU A 1 100 ? 1.203 9.812 -3.293 1.00 97.56 100 LEU A N 1
ATOM 789 C CA . LEU A 1 100 ? 1.990 8.700 -3.814 1.00 97.56 100 LEU A CA 1
ATOM 790 C C . LEU A 1 100 ? 3.479 9.037 -3.690 1.00 97.56 100 LEU A C 1
ATOM 792 O O . LEU A 1 100 ? 4.098 9.541 -4.630 1.00 97.56 100 LEU A O 1
ATOM 796 N N . ASN A 1 101 ? 4.045 8.776 -2.511 1.00 95.25 101 ASN A N 1
ATOM 797 C CA . ASN A 1 101 ? 5.461 9.006 -2.227 1.00 95.25 101 ASN A CA 1
ATOM 798 C C . ASN A 1 101 ? 6.215 7.686 -2.043 1.00 95.25 101 ASN A C 1
ATOM 800 O O . ASN A 1 101 ? 5.628 6.625 -1.837 1.00 95.25 101 ASN A O 1
ATOM 804 N N . GLY A 1 102 ? 7.544 7.774 -2.064 1.00 91.88 102 GLY A N 1
ATOM 805 C CA . GLY A 1 102 ? 8.419 6.622 -1.894 1.00 91.88 102 GLY A CA 1
ATOM 806 C C . GLY A 1 102 ? 9.533 6.598 -2.927 1.00 91.88 102 GLY A C 1
ATOM 807 O O . GLY A 1 102 ? 9.987 7.642 -3.410 1.00 91.88 102 GLY A O 1
ATOM 808 N N . ARG A 1 103 ? 9.979 5.390 -3.260 1.00 91.81 103 ARG A N 1
ATOM 809 C CA . ARG A 1 103 ? 11.016 5.133 -4.263 1.00 91.81 103 ARG A CA 1
ATOM 810 C C . ARG A 1 103 ? 10.638 3.898 -5.063 1.00 91.81 103 ARG A C 1
ATOM 812 O O . ARG A 1 103 ? 10.069 2.968 -4.503 1.00 91.81 103 ARG A O 1
ATOM 819 N N . ALA A 1 104 ? 10.971 3.864 -6.342 1.00 93.81 104 ALA A N 1
ATOM 820 C CA . ALA A 1 104 ? 10.780 2.682 -7.171 1.00 93.81 104 ALA A CA 1
ATOM 821 C C . ALA A 1 104 ? 11.739 2.708 -8.345 1.00 93.81 104 ALA A C 1
ATOM 823 O O . ALA A 1 104 ? 12.168 3.776 -8.783 1.00 93.81 104 ALA A O 1
ATOM 824 N N . SER A 1 105 ? 12.044 1.532 -8.877 1.00 93.81 105 SER A N 1
ATOM 825 C CA . SER A 1 105 ? 12.818 1.454 -10.103 1.00 93.81 105 SER A CA 1
ATOM 826 C C . SER A 1 105 ? 11.979 1.982 -11.273 1.00 93.81 105 SER A C 1
ATOM 828 O O . SER A 1 105 ? 10.857 1.533 -11.515 1.00 93.81 105 SER A O 1
ATOM 830 N N . THR A 1 106 ? 12.482 2.970 -12.008 1.00 92.88 106 THR A N 1
ATOM 831 C CA . THR A 1 106 ? 11.747 3.571 -13.143 1.00 92.88 106 THR A CA 1
ATOM 832 C C . THR A 1 106 ? 12.171 3.002 -14.487 1.00 92.88 106 THR A C 1
ATOM 834 O O . THR A 1 106 ? 11.599 3.348 -15.523 1.00 92.88 106 THR A O 1
ATOM 837 N N . ARG A 1 107 ? 13.174 2.125 -14.484 1.00 93.12 107 ARG A N 1
ATOM 838 C CA . ARG A 1 107 ? 13.755 1.528 -15.678 1.00 93.12 107 ARG A CA 1
ATOM 839 C C . ARG A 1 107 ? 14.358 0.164 -15.358 1.00 93.12 107 ARG A C 1
ATOM 841 O O . ARG A 1 107 ? 14.900 -0.022 -14.273 1.00 93.12 107 ARG A O 1
ATOM 848 N N . PHE A 1 108 ? 14.304 -0.745 -16.325 1.00 94.62 108 PHE A N 1
ATOM 849 C CA . PHE A 1 108 ? 15.076 -1.984 -16.332 1.00 94.62 108 PHE A CA 1
ATOM 850 C C . PHE A 1 108 ? 15.710 -2.179 -17.713 1.00 94.62 108 PHE A C 1
ATOM 852 O O . PHE A 1 108 ? 15.008 -2.227 -18.726 1.00 94.62 108 PHE A O 1
ATOM 859 N N . GLY A 1 109 ? 17.040 -2.230 -17.787 1.00 92.94 109 GLY A N 1
ATOM 860 C CA . GLY A 1 109 ? 17.755 -2.205 -19.064 1.00 92.94 109 GLY A CA 1
ATOM 861 C C . GLY A 1 109 ? 17.404 -0.952 -19.869 1.00 92.94 109 GLY A C 1
ATOM 862 O O . GLY A 1 109 ? 17.574 0.176 -19.406 1.00 92.94 109 GLY A O 1
ATOM 863 N N . ASN A 1 110 ? 16.870 -1.148 -21.073 1.00 93.38 110 ASN A N 1
ATOM 864 C CA . ASN A 1 110 ? 16.415 -0.053 -21.935 1.00 93.38 110 ASN A CA 1
ATOM 865 C C . ASN A 1 110 ? 14.932 0.295 -21.744 1.00 93.38 110 ASN A C 1
ATOM 867 O O . ASN A 1 110 ? 14.449 1.269 -22.324 1.00 93.38 110 ASN A O 1
ATOM 871 N N . GLU A 1 111 ? 14.205 -0.466 -20.931 1.00 96.12 111 GLU A N 1
ATOM 872 C CA . GLU A 1 111 ? 12.760 -0.354 -20.820 1.00 96.12 111 GLU A CA 1
ATOM 873 C C . GLU A 1 111 ? 12.335 0.579 -19.685 1.00 96.12 111 GLU A C 1
ATOM 875 O O . GLU A 1 111 ? 12.735 0.405 -18.536 1.00 96.12 111 GLU A O 1
ATOM 880 N N . LEU A 1 112 ? 11.500 1.569 -20.010 1.00 95.31 112 LEU A N 1
ATOM 881 C CA . LEU A 1 112 ? 10.888 2.467 -19.033 1.00 95.31 112 LEU A CA 1
ATOM 882 C C . LEU A 1 112 ? 9.689 1.810 -18.351 1.00 95.31 112 LEU A C 1
ATOM 884 O O . LEU A 1 112 ? 8.791 1.289 -19.012 1.00 95.31 112 LEU A O 1
ATOM 888 N N . ILE A 1 113 ? 9.631 1.928 -17.028 1.00 96.75 113 ILE A N 1
ATOM 889 C CA . ILE A 1 113 ? 8.493 1.494 -16.223 1.00 96.75 113 ILE A CA 1
ATOM 890 C C . ILE A 1 113 ? 7.595 2.716 -15.990 1.00 96.75 113 ILE A C 1
ATOM 892 O O . ILE A 1 113 ? 8.051 3.697 -15.398 1.00 96.75 113 ILE A O 1
ATOM 896 N N . PRO A 1 114 ? 6.320 2.701 -16.422 1.00 96.44 114 PRO A N 1
ATOM 897 C CA . PRO A 1 114 ? 5.414 3.837 -16.258 1.00 96.44 114 PRO A CA 1
ATOM 898 C C . PRO A 1 114 ? 4.847 3.890 -14.827 1.00 96.44 114 PRO A C 1
ATOM 900 O O . PRO A 1 114 ? 3.640 3.751 -14.629 1.00 96.44 114 PRO A O 1
ATOM 903 N N . VAL A 1 115 ? 5.725 4.061 -13.830 1.00 96.25 115 VAL A N 1
ATOM 904 C CA . VAL A 1 115 ? 5.410 3.903 -12.399 1.00 96.25 115 VAL A CA 1
ATOM 905 C C . VAL A 1 115 ? 4.226 4.767 -11.973 1.00 96.25 115 VAL A C 1
ATOM 907 O O . VAL A 1 115 ? 3.267 4.237 -11.430 1.00 96.25 115 VAL A O 1
ATOM 910 N N . GLU A 1 116 ? 4.235 6.066 -12.281 1.00 96.88 116 GLU A N 1
ATOM 911 C CA . GLU A 1 116 ? 3.137 6.981 -11.933 1.00 96.88 116 GLU A CA 1
ATOM 912 C C . GLU A 1 116 ? 1.775 6.471 -12.427 1.00 96.88 116 GLU A C 1
ATOM 914 O O . GLU A 1 116 ? 0.816 6.371 -11.661 1.00 96.88 116 GLU A O 1
ATOM 919 N N . LYS A 1 117 ? 1.700 6.071 -13.702 1.00 98.00 117 LYS A N 1
ATOM 920 C CA . LYS A 1 117 ? 0.465 5.563 -14.308 1.00 98.00 117 LYS A CA 1
ATOM 921 C C . LYS A 1 117 ? -0.010 4.278 -13.629 1.00 98.00 117 LYS A C 1
ATOM 923 O O . LYS A 1 117 ? -1.214 4.110 -13.438 1.00 98.00 117 LYS A O 1
ATOM 928 N N . LEU A 1 118 ? 0.917 3.381 -13.292 1.00 98.38 118 LEU A N 1
ATOM 929 C CA . LEU A 1 118 ? 0.612 2.130 -12.598 1.00 98.38 118 LEU A CA 1
ATOM 930 C C . LEU A 1 118 ? 0.102 2.398 -11.178 1.00 98.38 118 LEU A C 1
ATOM 932 O O . LEU A 1 118 ? -0.982 1.935 -10.836 1.00 98.38 118 LEU A O 1
ATOM 936 N N . LEU A 1 119 ? 0.805 3.222 -10.396 1.00 98.25 119 LEU A N 1
ATOM 937 C CA . LEU A 1 119 ? 0.413 3.541 -9.022 1.00 98.25 119 LEU A CA 1
ATOM 938 C C . LEU A 1 119 ? -0.949 4.237 -8.955 1.00 98.25 119 LEU A C 1
ATOM 940 O O . LEU A 1 119 ? -1.769 3.879 -8.114 1.00 98.25 119 LEU A O 1
ATOM 944 N N . ILE A 1 120 ? -1.232 5.188 -9.852 1.00 98.50 120 ILE A N 1
ATOM 945 C CA . ILE A 1 120 ? -2.546 5.848 -9.916 1.00 98.50 120 ILE A CA 1
ATOM 946 C C . ILE A 1 120 ? -3.639 4.837 -10.274 1.00 98.50 120 ILE A C 1
ATOM 948 O O . ILE A 1 120 ? -4.699 4.836 -9.648 1.00 98.50 120 ILE A O 1
ATOM 952 N N . LYS A 1 121 ? -3.400 3.966 -11.263 1.00 98.56 121 LYS A N 1
ATOM 953 C CA . LYS A 1 121 ? -4.358 2.925 -11.661 1.00 98.56 121 LYS A CA 1
ATOM 954 C C . LYS A 1 121 ? -4.687 2.007 -10.477 1.00 98.56 121 LYS A C 1
ATOM 956 O O . LYS A 1 121 ? -5.854 1.885 -10.116 1.00 98.56 121 LYS A O 1
ATOM 961 N N . TRP A 1 122 ? -3.666 1.427 -9.857 1.00 98.69 122 TRP A N 1
ATOM 962 C CA . TRP A 1 122 ? -3.812 0.502 -8.735 1.00 98.69 122 TRP A CA 1
ATOM 963 C C . TRP A 1 122 ? -4.434 1.164 -7.507 1.00 98.69 122 TRP A C 1
ATOM 965 O O . TRP A 1 122 ? -5.280 0.570 -6.848 1.00 98.69 122 TRP A O 1
ATOM 975 N N . SER A 1 123 ? -4.101 2.427 -7.239 1.00 98.44 123 SER A N 1
ATOM 976 C CA . SER A 1 123 ? -4.711 3.177 -6.138 1.00 98.44 123 SER A CA 1
ATOM 977 C C . SER A 1 123 ? -6.208 3.400 -6.348 1.00 98.44 123 SER A C 1
ATOM 979 O O . SER A 1 123 ? -6.981 3.300 -5.397 1.00 98.44 123 SER A O 1
ATOM 981 N N . LYS A 1 124 ? -6.648 3.666 -7.587 1.00 98.38 124 LYS A N 1
ATOM 982 C CA . LYS A 1 124 ? -8.080 3.750 -7.913 1.00 98.38 124 LYS A CA 1
ATOM 983 C C . LYS A 1 124 ? -8.783 2.410 -7.701 1.00 98.38 124 LYS A C 1
ATOM 985 O O . LYS A 1 124 ? -9.858 2.391 -7.112 1.00 98.38 124 LYS A O 1
ATOM 990 N N . GLU A 1 125 ? -8.185 1.310 -8.154 1.00 98.00 125 GLU A N 1
ATOM 991 C CA . GLU A 1 125 ? -8.728 -0.046 -7.970 1.00 98.00 125 GLU A CA 1
ATOM 992 C C . GLU A 1 125 ? -8.859 -0.398 -6.482 1.00 98.00 125 GLU A C 1
ATOM 994 O O . GLU A 1 125 ? -9.935 -0.795 -6.027 1.00 98.00 125 GLU A O 1
ATOM 999 N N . PHE A 1 126 ? -7.804 -0.152 -5.702 1.00 98.19 126 PHE A N 1
ATOM 1000 C CA . PHE A 1 126 ? -7.795 -0.369 -4.260 1.00 98.19 126 PHE A CA 1
ATOM 1001 C C . PHE A 1 126 ? -8.874 0.459 -3.554 1.00 98.19 126 PHE A C 1
ATOM 1003 O O . PHE A 1 126 ? -9.713 -0.098 -2.846 1.00 98.19 126 PHE A O 1
ATOM 1010 N N . LEU A 1 127 ? -8.905 1.778 -3.770 1.00 97.50 127 LEU A N 1
ATOM 1011 C CA . LEU A 1 127 ? -9.846 2.660 -3.078 1.00 97.50 127 LEU A CA 1
ATOM 1012 C C . LEU A 1 127 ? -11.298 2.385 -3.483 1.00 97.50 127 LEU A C 1
ATOM 1014 O O . LEU A 1 127 ? -12.164 2.411 -2.615 1.00 97.50 127 LEU A O 1
ATOM 1018 N N . ALA A 1 128 ? -11.571 2.035 -4.744 1.00 96.50 128 ALA A N 1
ATOM 1019 C CA . ALA A 1 128 ? -12.903 1.589 -5.162 1.00 96.50 128 ALA A CA 1
ATOM 1020 C C . ALA A 1 128 ? -13.336 0.299 -4.443 1.00 96.50 128 ALA A C 1
ATOM 1022 O O . ALA A 1 128 ? -14.507 0.152 -4.101 1.00 96.50 128 ALA A O 1
ATOM 1023 N N . SER A 1 129 ? -12.398 -0.620 -4.182 1.00 96.31 129 SER A N 1
ATOM 1024 C CA . SER A 1 129 ? -12.682 -1.867 -3.459 1.00 96.31 129 SER A CA 1
ATOM 1025 C C . SER A 1 129 ? -12.920 -1.663 -1.957 1.00 96.31 129 SER A C 1
ATOM 1027 O O . SER A 1 129 ? -13.644 -2.445 -1.342 1.00 96.31 129 SER A O 1
ATOM 1029 N N . LYS A 1 130 ? -12.320 -0.627 -1.354 1.00 96.00 130 LYS A N 1
ATOM 1030 C CA . LYS A 1 130 ? -12.417 -0.343 0.089 1.00 96.00 130 LYS A CA 1
ATOM 1031 C C . LYS A 1 130 ? -13.496 0.675 0.444 1.00 96.00 130 LYS A C 1
ATOM 1033 O O . LYS A 1 130 ? -14.011 0.636 1.556 1.00 96.00 130 LYS A O 1
ATOM 1038 N N . LEU A 1 131 ? -13.847 1.569 -0.480 1.00 93.69 131 LEU A N 1
ATOM 1039 C CA . LEU A 1 131 ? -14.802 2.657 -0.274 1.00 93.69 131 LEU A CA 1
ATOM 1040 C C . LEU A 1 131 ? -15.940 2.547 -1.307 1.00 93.69 131 LEU A C 1
ATOM 1042 O O . LEU A 1 131 ? -15.876 3.178 -2.358 1.00 93.69 131 LEU A O 1
ATOM 1046 N N . PRO A 1 132 ? -17.015 1.786 -1.024 1.00 87.56 132 PRO A N 1
ATOM 1047 C CA . PRO A 1 132 ? -18.018 1.402 -2.028 1.00 87.56 132 PRO A CA 1
ATOM 1048 C C . PRO A 1 132 ? -18.746 2.556 -2.735 1.00 87.56 132 PRO A C 1
ATOM 1050 O O . PRO A 1 132 ? -19.291 2.368 -3.818 1.00 87.56 132 PRO A O 1
ATOM 1053 N N . GLN A 1 133 ? -18.803 3.737 -2.114 1.00 90.62 133 GLN A N 1
ATOM 1054 C CA . GLN A 1 133 ? -19.513 4.907 -2.647 1.00 90.62 133 GLN A CA 1
ATOM 1055 C C . GLN A 1 133 ? -18.584 5.932 -3.307 1.00 90.62 133 GLN A C 1
ATOM 1057 O O . GLN A 1 133 ? -19.060 6.973 -3.755 1.00 90.62 133 GLN A O 1
ATOM 1062 N N . ILE A 1 134 ? -17.275 5.665 -3.367 1.00 93.56 134 ILE A N 1
ATOM 1063 C CA . ILE A 1 134 ? -16.322 6.621 -3.923 1.00 93.56 134 ILE A CA 1
ATOM 1064 C C . ILE A 1 134 ? -16.394 6.649 -5.451 1.00 93.56 134 ILE A C 1
ATOM 1066 O O . ILE A 1 134 ? -16.342 5.623 -6.131 1.00 93.56 134 ILE A O 1
ATOM 1070 N N . ASN A 1 135 ? -16.448 7.845 -6.023 1.00 95.31 135 ASN A N 1
ATOM 1071 C CA . ASN A 1 135 ? -16.232 8.058 -7.441 1.00 95.31 135 ASN A CA 1
ATOM 1072 C C . ASN A 1 135 ? -14.753 8.357 -7.695 1.00 95.31 135 ASN A C 1
ATOM 1074 O O . ASN A 1 135 ? -14.323 9.504 -7.643 1.00 95.31 135 ASN A O 1
ATOM 1078 N N . VAL A 1 136 ? -13.970 7.341 -8.054 1.00 94.94 136 VAL A N 1
ATOM 1079 C CA . VAL A 1 136 ? -12.510 7.457 -8.258 1.00 94.94 136 VAL A CA 1
ATOM 1080 C C . VAL A 1 136 ? -12.053 8.488 -9.303 1.00 94.94 136 VAL A C 1
ATOM 1082 O O . VAL A 1 136 ? -10.861 8.777 -9.396 1.00 94.94 136 VAL A O 1
ATOM 1085 N N . ASN A 1 137 ? -12.966 9.018 -10.124 1.00 93.44 137 ASN A N 1
ATOM 1086 C CA . ASN A 1 137 ? -12.659 10.051 -11.115 1.00 93.44 137 ASN A CA 1
ATOM 1087 C C . ASN A 1 137 ? -12.966 11.474 -10.632 1.00 93.44 137 ASN A C 1
ATOM 1089 O O . ASN A 1 137 ? -12.518 12.421 -11.271 1.00 93.44 137 ASN A O 1
ATOM 1093 N N . LYS A 1 138 ? -13.742 11.632 -9.554 1.00 95.81 138 LYS A N 1
ATOM 1094 C CA . LYS A 1 138 ? -14.152 12.939 -9.011 1.00 95.81 138 LYS A CA 1
ATOM 1095 C C . LYS A 1 138 ? -13.692 13.158 -7.575 1.00 95.81 138 LYS A C 1
ATOM 1097 O O . LYS A 1 138 ? -13.343 14.271 -7.208 1.00 95.81 138 LYS A O 1
ATOM 1102 N N . ASP A 1 139 ? -13.677 12.091 -6.792 1.00 97.19 139 ASP A N 1
ATOM 1103 C CA . ASP A 1 139 ? -13.501 12.126 -5.343 1.00 97.19 139 ASP A CA 1
ATOM 1104 C C . ASP A 1 139 ? -12.040 11.964 -4.916 1.00 97.19 139 ASP A C 1
ATOM 1106 O O . ASP A 1 139 ? -11.733 12.058 -3.728 1.00 97.19 139 ASP A O 1
ATOM 1110 N N . LEU A 1 140 ? -11.144 11.710 -5.873 1.00 97.88 140 LEU A N 1
ATOM 1111 C CA . LEU A 1 140 ? -9.728 11.458 -5.647 1.00 97.88 140 LEU A CA 1
ATOM 1112 C C . LEU A 1 140 ? -8.863 12.417 -6.458 1.00 97.88 140 LEU A C 1
ATOM 1114 O O . LEU A 1 140 ? -9.046 12.575 -7.665 1.00 97.88 140 LEU A O 1
ATOM 1118 N N . GLU A 1 141 ? -7.863 12.977 -5.794 1.00 98.19 141 GLU A N 1
ATOM 1119 C CA . GLU A 1 141 ? -6.793 13.766 -6.393 1.00 98.19 141 GLU A CA 1
ATOM 1120 C C . GLU A 1 141 ? -5.456 13.093 -6.069 1.00 98.19 141 GLU A C 1
ATOM 1122 O O . GLU A 1 141 ? -5.205 12.756 -4.917 1.00 98.19 141 GLU A O 1
ATOM 1127 N N . PHE A 1 142 ? -4.594 12.870 -7.061 1.00 98.12 142 PHE A N 1
ATOM 1128 C CA . PHE A 1 142 ? -3.333 12.145 -6.872 1.00 98.12 142 PHE A CA 1
ATOM 1129 C C . PHE A 1 142 ? -2.142 13.095 -6.909 1.00 98.12 142 PHE A C 1
ATOM 1131 O O . PHE A 1 142 ? -1.974 13.841 -7.871 1.00 98.12 142 PHE A O 1
ATOM 1138 N N . HIS A 1 143 ? -1.298 13.045 -5.879 1.00 97.44 143 HIS A N 1
ATOM 1139 C CA . HIS A 1 143 ? -0.054 13.810 -5.793 1.00 97.44 143 HIS A CA 1
ATOM 1140 C C . HIS A 1 143 ? 1.122 12.843 -5.857 1.00 97.44 143 HIS A C 1
ATOM 1142 O O . HIS A 1 143 ? 1.389 12.117 -4.902 1.00 97.44 143 HIS A O 1
ATOM 1148 N N . TYR A 1 144 ? 1.815 12.818 -6.989 1.00 95.00 144 TYR A N 1
ATOM 1149 C CA . TYR A 1 144 ? 2.936 11.914 -7.220 1.00 95.00 144 TYR A CA 1
ATOM 1150 C C . TYR A 1 144 ? 4.271 12.579 -6.872 1.00 95.00 144 TYR A C 1
ATOM 1152 O O . TYR A 1 144 ? 4.656 13.563 -7.499 1.00 95.00 144 TYR A O 1
ATOM 1160 N N . ASN A 1 145 ? 4.994 12.021 -5.895 1.00 91.00 145 ASN A N 1
ATOM 1161 C CA . ASN A 1 145 ? 6.324 12.488 -5.492 1.00 91.00 145 ASN A CA 1
ATOM 1162 C C . ASN A 1 145 ? 7.273 11.308 -5.212 1.00 91.00 145 ASN A C 1
ATOM 1164 O O . ASN A 1 145 ? 7.754 11.121 -4.089 1.00 91.00 145 ASN A O 1
ATOM 1168 N N . LEU A 1 146 ? 7.568 10.492 -6.230 1.00 84.50 146 LEU A N 1
ATOM 1169 C CA . LEU A 1 146 ? 8.640 9.498 -6.119 1.00 84.50 146 LEU A CA 1
ATOM 1170 C C . LEU A 1 146 ? 10.018 10.150 -6.248 1.00 84.50 146 LEU A C 1
ATOM 1172 O O . LEU A 1 146 ? 10.262 10.991 -7.114 1.00 84.50 146 LEU A O 1
ATOM 1176 N N . SER A 1 147 ? 10.943 9.715 -5.396 1.00 75.69 147 SER A N 1
ATOM 1177 C CA . SER A 1 147 ? 12.348 10.095 -5.478 1.00 75.69 147 SER A CA 1
ATOM 1178 C C . SER A 1 147 ? 13.189 8.904 -5.910 1.00 75.69 147 SER A C 1
ATOM 1180 O O . SER A 1 147 ? 13.311 7.928 -5.175 1.00 75.69 147 SER A O 1
ATOM 1182 N N . ASN A 1 148 ? 13.878 9.052 -7.039 1.00 66.81 148 ASN A N 1
ATOM 1183 C CA . ASN A 1 148 ? 14.945 8.135 -7.454 1.00 66.81 148 ASN A CA 1
ATOM 1184 C C . ASN A 1 148 ? 16.321 8.584 -6.944 1.00 66.81 148 ASN A C 1
ATOM 1186 O O . ASN A 1 148 ? 17.343 7.991 -7.283 1.00 66.81 148 ASN A O 1
ATOM 1190 N N . LYS A 1 149 ? 16.377 9.673 -6.163 1.00 61.09 149 LYS A N 1
ATOM 1191 C CA . LYS A 1 149 ? 17.632 10.133 -5.571 1.00 61.09 149 LYS A CA 1
ATOM 1192 C C . LYS A 1 149 ? 18.110 9.085 -4.573 1.00 61.09 149 LYS A C 1
ATOM 1194 O O . LYS A 1 149 ? 17.336 8.637 -3.725 1.00 61.09 149 LYS A O 1
ATOM 1199 N N . SER A 1 150 ? 19.389 8.740 -4.658 1.00 52.56 150 SER A N 1
ATOM 1200 C CA . SER A 1 150 ? 20.066 7.904 -3.674 1.00 52.56 150 SER A CA 1
ATOM 1201 C C . SER A 1 150 ? 19.810 8.456 -2.263 1.00 52.56 150 SER A C 1
ATOM 1203 O O . SER A 1 150 ? 19.911 9.666 -2.048 1.00 52.56 150 SER A O 1
ATOM 1205 N N . SER A 1 151 ? 19.442 7.571 -1.327 1.00 46.72 151 SER A N 1
ATOM 1206 C CA . SER A 1 151 ? 19.306 7.833 0.123 1.00 46.72 151 SER A CA 1
ATOM 1207 C C . SER A 1 151 ? 20.480 8.678 0.674 1.00 46.72 151 SER A C 1
ATOM 1209 O O . SER A 1 151 ? 21.533 8.710 0.033 1.00 46.72 151 SER A O 1
ATOM 1211 N N . PRO A 1 152 ? 20.362 9.339 1.849 1.00 40.00 152 PRO A N 1
ATOM 1212 C CA . PRO A 1 152 ? 21.380 10.267 2.339 1.00 40.00 152 PRO A CA 1
ATOM 1213 C C . PRO A 1 152 ? 22.699 9.516 2.531 1.00 40.00 152 PRO A C 1
ATOM 1215 O O . PRO A 1 152 ? 22.832 8.633 3.369 1.00 40.00 152 PRO A O 1
ATOM 1218 N N . GLY A 1 153 ? 23.633 9.811 1.640 1.00 43.53 153 GLY A N 1
ATOM 1219 C CA . GLY A 1 153 ? 24.771 8.951 1.351 1.00 43.53 153 GLY A CA 1
ATOM 1220 C C . GLY A 1 153 ? 25.146 9.119 -0.111 1.00 43.53 153 GLY A C 1
ATOM 1221 O O . GLY A 1 153 ? 25.196 8.151 -0.866 1.00 43.53 153 GLY A O 1
ATOM 1222 N N . LYS A 1 154 ? 25.343 10.379 -0.525 1.00 39.50 154 LYS A N 1
ATOM 1223 C CA . LYS A 1 154 ? 26.087 10.685 -1.745 1.00 39.50 154 LYS A CA 1
ATOM 1224 C C . LYS A 1 154 ? 27.465 10.057 -1.545 1.00 39.50 154 LYS A C 1
ATOM 1226 O O . LYS A 1 154 ? 28.272 10.598 -0.797 1.00 39.50 154 LYS A O 1
ATOM 1231 N N . THR A 1 155 ? 27.719 8.913 -2.166 1.00 45.12 155 THR A N 1
ATOM 1232 C CA . THR A 1 155 ? 29.095 8.567 -2.496 1.00 45.12 155 THR A CA 1
ATOM 1233 C C . THR A 1 155 ? 29.588 9.655 -3.433 1.00 45.12 155 THR A C 1
ATOM 1235 O O . THR A 1 155 ? 28.880 10.055 -4.365 1.00 45.12 155 THR A O 1
ATOM 1238 N N . ASP A 1 156 ? 30.758 10.203 -3.123 1.00 47.59 156 ASP A N 1
ATOM 1239 C CA . ASP A 1 156 ? 31.395 11.192 -3.973 1.00 47.59 156 ASP A CA 1
ATOM 1240 C C . ASP A 1 156 ? 31.498 10.622 -5.397 1.00 47.59 156 ASP A C 1
ATOM 1242 O O . ASP A 1 156 ? 31.675 9.413 -5.584 1.00 47.59 156 ASP A O 1
ATOM 1246 N N . LEU A 1 157 ? 31.329 11.464 -6.418 1.00 52.72 157 LEU A N 1
ATOM 1247 C CA . LEU A 1 157 ? 31.186 11.015 -7.814 1.00 52.72 157 LEU A CA 1
ATOM 1248 C C . LEU A 1 157 ? 32.394 10.189 -8.297 1.00 52.72 157 LEU A C 1
ATOM 1250 O O . LEU A 1 157 ? 32.273 9.429 -9.258 1.00 52.72 157 LEU A O 1
ATOM 1254 N N . GLN A 1 158 ? 33.535 10.303 -7.611 1.00 47.97 158 GLN A N 1
ATOM 1255 C CA . GLN A 1 158 ? 34.743 9.522 -7.868 1.00 47.97 158 GLN A CA 1
ATOM 1256 C C . GLN A 1 158 ? 34.678 8.087 -7.297 1.00 47.97 158 GLN A C 1
ATOM 1258 O O . GLN A 1 158 ? 35.160 7.161 -7.949 1.00 47.97 158 GLN A O 1
ATOM 1263 N N . GLU A 1 159 ? 34.007 7.854 -6.161 1.00 48.62 159 GLU A N 1
ATOM 1264 C CA . GLU A 1 159 ? 33.840 6.520 -5.545 1.00 48.62 159 GLU A CA 1
ATOM 1265 C C . GLU A 1 159 ? 32.579 5.776 -6.019 1.00 48.62 159 GLU A C 1
ATOM 1267 O O . GLU A 1 159 ? 32.464 4.556 -5.876 1.00 48.62 159 GLU A O 1
ATOM 1272 N N . ALA A 1 160 ? 31.651 6.477 -6.680 1.00 48.62 160 ALA A N 1
ATOM 1273 C CA . ALA A 1 160 ? 30.473 5.881 -7.315 1.00 48.62 160 ALA A CA 1
ATOM 1274 C C . ALA A 1 160 ? 30.815 4.837 -8.402 1.00 48.62 160 ALA A C 1
ATOM 1276 O O . ALA A 1 160 ? 29.944 4.075 -8.818 1.00 48.62 160 ALA A O 1
ATOM 1277 N N . SER A 1 161 ? 32.070 4.777 -8.857 1.00 46.34 161 SER A N 1
ATOM 1278 C CA . SER A 1 161 ? 32.559 3.774 -9.813 1.00 46.34 161 SER A CA 1
ATOM 1279 C C . SER A 1 161 ? 32.696 2.367 -9.218 1.00 46.34 161 SER A C 1
ATOM 1281 O O . SER A 1 161 ? 32.677 1.402 -9.977 1.00 46.34 161 SER A O 1
ATOM 1283 N N . TYR A 1 162 ? 32.776 2.240 -7.888 1.00 48.78 162 TYR A N 1
ATOM 1284 C CA . TYR A 1 162 ? 32.958 0.961 -7.184 1.00 48.78 162 TYR A CA 1
ATOM 1285 C C . TYR A 1 162 ? 31.774 0.587 -6.277 1.00 48.78 162 TYR A C 1
ATOM 1287 O O . TYR A 1 162 ? 31.751 -0.491 -5.687 1.00 48.78 162 TYR A O 1
ATOM 1295 N N . GLY A 1 163 ? 30.773 1.465 -6.162 1.00 54.16 163 GLY A N 1
ATOM 1296 C CA . GLY A 1 163 ? 29.611 1.256 -5.307 1.00 54.16 163 GLY A CA 1
ATOM 1297 C C . GLY A 1 163 ? 28.537 0.388 -5.963 1.00 54.16 163 GLY A C 1
ATOM 1298 O O . GLY A 1 163 ? 28.014 0.717 -7.026 1.00 54.16 163 GLY A O 1
ATOM 1299 N N . THR A 1 164 ? 28.113 -0.657 -5.256 1.00 56.66 164 THR A N 1
ATOM 1300 C CA . THR A 1 164 ? 27.020 -1.581 -5.618 1.00 56.66 164 THR A CA 1
ATOM 1301 C C . THR A 1 164 ? 25.663 -0.898 -5.849 1.00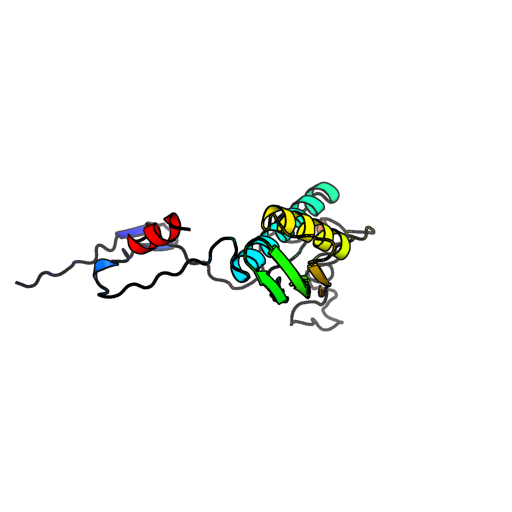 56.66 164 THR A C 1
ATOM 1303 O O . THR A 1 164 ? 24.745 -1.490 -6.403 1.00 56.66 164 THR A O 1
ATOM 1306 N N . ARG A 1 165 ? 25.542 0.376 -5.459 1.00 63.62 165 ARG A N 1
ATOM 1307 C CA . ARG A 1 165 ? 24.307 1.171 -5.469 1.00 63.62 165 ARG A CA 1
ATOM 1308 C C . ARG A 1 165 ? 24.094 2.002 -6.738 1.00 63.62 165 ARG A C 1
ATOM 1310 O O . ARG A 1 165 ? 23.065 2.662 -6.851 1.00 63.62 165 ARG A O 1
ATOM 1317 N N . LYS A 1 166 ? 25.052 2.017 -7.676 1.00 66.12 166 LYS A N 1
ATOM 1318 C CA . LYS A 1 166 ? 25.029 2.909 -8.854 1.00 66.12 166 LYS A CA 1
ATOM 1319 C C . LYS A 1 166 ? 23.789 2.719 -9.737 1.00 66.12 166 LYS A C 1
ATOM 1321 O O . LYS A 1 166 ? 23.287 3.696 -10.282 1.00 66.12 166 LYS A O 1
ATOM 1326 N N . TYR A 1 167 ? 23.296 1.487 -9.841 1.00 73.56 167 TYR A N 1
ATOM 1327 C CA . TYR A 1 167 ? 22.152 1.119 -10.681 1.00 73.56 167 TYR A CA 1
ATOM 1328 C C . TYR A 1 167 ? 20.986 0.558 -9.865 1.00 73.56 167 TYR A C 1
ATOM 1330 O O . TYR A 1 167 ? 20.165 -0.176 -10.394 1.00 73.56 167 TYR A O 1
ATOM 1338 N N . TRP A 1 168 ? 20.892 0.893 -8.575 1.00 76.50 168 TRP A N 1
ATOM 1339 C CA . TRP A 1 168 ? 19.904 0.271 -7.688 1.00 76.50 168 TRP A CA 1
ATOM 1340 C C . TRP A 1 168 ? 18.453 0.526 -8.145 1.00 76.50 168 TRP A C 1
ATOM 1342 O O . TRP A 1 168 ? 17.649 -0.395 -8.210 1.00 76.50 168 TRP A O 1
ATOM 1352 N N . PHE A 1 169 ? 18.126 1.765 -8.530 1.00 84.12 169 PHE A N 1
ATOM 1353 C CA . PHE A 1 169 ? 16.792 2.135 -9.036 1.00 84.12 169 PHE A CA 1
ATOM 1354 C C . PHE A 1 169 ? 16.683 2.129 -10.573 1.00 84.12 169 PHE A C 1
ATOM 1356 O O . PHE A 1 169 ? 15.611 2.377 -11.122 1.00 84.12 169 PHE A O 1
ATOM 1363 N N . GLU A 1 170 ? 17.779 1.860 -11.283 1.00 89.38 170 GLU A N 1
ATOM 1364 C CA . GLU A 1 170 ? 17.792 1.717 -12.746 1.00 89.38 170 GLU A CA 1
ATOM 1365 C C . GLU A 1 170 ? 18.724 0.562 -13.164 1.00 89.38 170 GLU A C 1
ATOM 1367 O O . GLU A 1 170 ? 19.728 0.786 -13.849 1.00 89.38 170 GLU A O 1
ATOM 1372 N N . PRO A 1 171 ? 18.440 -0.675 -12.717 1.00 90.50 171 PRO A N 1
ATOM 1373 C CA . PRO A 1 171 ? 19.252 -1.845 -13.040 1.00 90.50 171 PRO A CA 1
ATOM 1374 C C . PRO A 1 171 ? 19.252 -2.096 -14.548 1.00 90.50 171 PRO A C 1
ATOM 1376 O O . PRO A 1 171 ? 18.223 -1.989 -15.217 1.00 90.50 171 PRO A O 1
ATOM 1379 N N . ARG A 1 172 ? 20.408 -2.449 -15.112 1.00 91.56 172 ARG A N 1
ATOM 1380 C CA . ARG A 1 172 ? 20.551 -2.675 -16.561 1.00 91.56 172 ARG A CA 1
ATOM 1381 C C . ARG A 1 172 ? 20.293 -4.130 -16.945 1.00 91.56 172 ARG A C 1
ATOM 1383 O O . ARG A 1 172 ? 19.915 -4.412 -18.078 1.00 91.56 172 ARG A O 1
ATOM 1390 N N . SER A 1 173 ? 20.511 -5.039 -16.003 1.00 93.06 173 SER A N 1
ATOM 1391 C CA . SER A 1 173 ? 20.231 -6.469 -16.105 1.00 93.06 173 SER A CA 1
ATOM 1392 C C . SER A 1 173 ? 20.025 -7.053 -14.704 1.00 93.06 173 SER A C 1
ATOM 1394 O O . SER A 1 173 ? 20.216 -6.367 -13.698 1.00 93.06 173 SER A O 1
ATOM 1396 N N . LEU A 1 174 ? 19.686 -8.342 -14.630 1.00 92.56 174 LEU A N 1
ATOM 1397 C CA . LEU A 1 174 ? 19.586 -9.069 -13.360 1.00 92.56 174 LEU A CA 1
ATOM 1398 C C . LEU A 1 174 ? 20.909 -9.096 -12.578 1.00 92.56 174 LEU A C 1
ATOM 1400 O O . LEU A 1 174 ? 20.893 -9.262 -11.364 1.00 92.56 174 LEU A O 1
ATOM 1404 N N . ASP A 1 175 ? 22.051 -8.900 -13.243 1.00 90.31 175 ASP A N 1
ATOM 1405 C CA . ASP A 1 175 ? 23.353 -8.873 -12.574 1.00 90.31 175 ASP A CA 1
ATOM 1406 C C . ASP A 1 175 ? 23.559 -7.653 -11.679 1.00 90.31 175 ASP A C 1
ATOM 1408 O O . ASP A 1 175 ? 24.343 -7.743 -10.730 1.00 90.31 175 ASP A O 1
ATOM 1412 N N . ASP A 1 176 ? 22.858 -6.551 -11.964 1.00 88.69 176 ASP A N 1
ATOM 1413 C CA . ASP A 1 176 ? 22.885 -5.335 -11.148 1.00 88.69 176 ASP A CA 1
ATOM 1414 C C . ASP A 1 176 ? 22.041 -5.487 -9.858 1.00 88.69 176 ASP A C 1
ATOM 1416 O O . ASP A 1 176 ? 22.171 -4.666 -8.952 1.00 88.69 176 ASP A O 1
ATOM 1420 N N . LEU A 1 177 ? 21.215 -6.539 -9.743 1.00 87.88 177 LEU A N 1
ATOM 1421 C CA . LEU A 1 177 ? 20.386 -6.836 -8.566 1.00 87.88 177 LEU A CA 1
ATOM 1422 C C . LEU A 1 177 ? 21.147 -7.737 -7.587 1.00 87.88 177 LEU A C 1
ATOM 1424 O O . LEU A 1 177 ? 21.064 -8.968 -7.632 1.00 87.88 177 LEU A O 1
ATOM 1428 N N . GLN A 1 178 ? 21.925 -7.128 -6.693 1.00 82.31 178 GLN A N 1
ATOM 1429 C CA . GLN A 1 178 ? 22.745 -7.886 -5.744 1.00 82.31 178 GLN A CA 1
ATOM 1430 C C . GLN A 1 178 ? 21.924 -8.718 -4.766 1.00 82.31 178 GLN A C 1
ATOM 1432 O O . GLN A 1 178 ? 22.391 -9.770 -4.333 1.00 82.31 178 GLN A O 1
ATOM 1437 N N . GLU A 1 179 ? 20.699 -8.296 -4.469 1.00 83.50 179 GLU A N 1
ATOM 1438 C CA . GLU A 1 179 ? 19.791 -8.986 -3.557 1.00 83.50 179 GLU A CA 1
ATOM 1439 C C . GLU A 1 179 ? 19.406 -10.383 -4.064 1.00 83.50 179 GLU A C 1
ATOM 1441 O O . GLU A 1 179 ? 19.047 -11.245 -3.266 1.00 83.50 179 GLU A O 1
ATOM 1446 N N . LEU A 1 180 ? 19.541 -10.646 -5.372 1.00 86.25 180 LEU A N 1
ATOM 1447 C CA . LEU A 1 180 ? 19.355 -11.984 -5.944 1.00 86.25 180 LEU A CA 1
ATOM 1448 C C . LEU A 1 180 ? 20.519 -12.936 -5.635 1.00 86.25 180 LEU A C 1
ATOM 1450 O O . LEU A 1 180 ? 20.347 -14.152 -5.681 1.00 86.25 180 LEU A O 1
ATOM 1454 N N . LYS A 1 181 ? 21.710 -12.396 -5.355 1.00 87.94 181 LYS A N 1
ATOM 1455 C CA . LYS A 1 181 ? 22.942 -13.161 -5.089 1.00 87.94 181 LYS A CA 1
ATOM 1456 C C . LYS A 1 181 ? 23.225 -13.249 -3.590 1.00 87.94 181 LYS A C 1
ATOM 1458 O O . LYS A 1 181 ? 23.615 -14.303 -3.092 1.00 87.94 181 LYS A O 1
ATOM 1463 N N . HIS A 1 182 ? 23.015 -12.146 -2.877 1.00 86.12 182 HIS A N 1
ATOM 1464 C CA . HIS A 1 182 ? 23.279 -12.017 -1.452 1.00 86.12 182 HIS A CA 1
ATOM 1465 C C . HIS A 1 182 ? 22.141 -11.253 -0.778 1.00 86.12 182 HIS A C 1
ATOM 1467 O O . HIS A 1 182 ? 21.972 -10.053 -0.986 1.00 86.12 182 HIS A O 1
ATOM 1473 N N . LEU A 1 183 ? 21.387 -11.952 0.071 1.00 84.75 183 LEU A N 1
ATOM 1474 C CA . LEU A 1 183 ? 20.376 -11.324 0.912 1.00 84.75 183 LEU A CA 1
ATOM 1475 C C . LEU A 1 183 ? 21.078 -10.492 1.986 1.00 84.75 183 LEU A C 1
ATOM 1477 O O . LEU A 1 183 ? 21.747 -11.028 2.868 1.00 84.75 183 LEU A O 1
ATOM 1481 N N . VAL A 1 184 ? 20.925 -9.176 1.892 1.00 84.38 184 VAL A N 1
ATOM 1482 C CA . VAL A 1 184 ? 21.416 -8.212 2.877 1.00 84.38 184 VAL A CA 1
ATOM 1483 C C . VAL A 1 184 ? 20.240 -7.437 3.443 1.00 84.38 184 VAL A C 1
ATOM 1485 O O . VAL A 1 184 ? 19.252 -7.194 2.749 1.00 84.38 184 VAL A O 1
ATOM 1488 N N . SER A 1 185 ? 20.349 -7.034 4.707 1.00 85.19 185 SER A N 1
ATOM 1489 C CA . SER A 1 185 ? 19.364 -6.122 5.277 1.00 85.19 185 SER A CA 1
ATOM 1490 C C . SER A 1 185 ? 19.429 -4.782 4.548 1.00 85.19 185 SER A C 1
ATOM 1492 O O . SER A 1 185 ? 20.518 -4.253 4.305 1.00 85.19 185 SER A O 1
ATOM 1494 N N . ASN A 1 186 ? 18.269 -4.232 4.198 1.00 82.56 186 ASN A N 1
ATOM 1495 C CA . ASN A 1 186 ? 18.173 -2.913 3.574 1.00 82.56 186 ASN A CA 1
ATOM 1496 C C . ASN A 1 186 ? 18.397 -1.773 4.584 1.00 82.56 186 ASN A C 1
ATOM 1498 O O . ASN A 1 186 ? 18.783 -0.676 4.180 1.00 82.56 186 ASN A O 1
ATOM 1502 N N . ASP A 1 187 ? 18.188 -2.044 5.874 1.00 86.62 187 ASP A N 1
ATOM 1503 C CA . ASP A 1 187 ? 18.398 -1.113 6.979 1.00 86.62 187 ASP A CA 1
ATOM 1504 C C . ASP A 1 187 ? 18.716 -1.859 8.292 1.00 86.62 187 ASP A C 1
ATOM 1506 O O . ASP A 1 187 ? 18.615 -3.085 8.380 1.00 86.62 187 ASP A O 1
ATOM 1510 N N . THR A 1 188 ? 19.114 -1.132 9.333 1.00 92.31 188 THR A N 1
ATOM 1511 C CA . THR A 1 188 ? 19.202 -1.662 10.700 1.00 92.31 188 THR A CA 1
ATOM 1512 C C . THR A 1 188 ? 17.852 -1.475 11.384 1.00 92.31 188 THR A C 1
ATOM 1514 O O . THR A 1 188 ? 17.542 -0.397 11.887 1.00 92.31 188 THR A O 1
ATOM 1517 N N . SER A 1 189 ? 17.029 -2.522 11.392 1.00 91.50 189 SER A N 1
ATOM 1518 C CA . SER A 1 189 ? 15.660 -2.484 11.922 1.00 91.50 189 SER A CA 1
ATOM 1519 C C . SER A 1 189 ? 15.390 -3.647 12.879 1.00 91.50 189 SER A C 1
ATOM 1521 O O . SER A 1 189 ? 16.041 -4.687 12.802 1.00 91.50 189 SER A O 1
ATOM 1523 N N . LEU A 1 190 ? 14.418 -3.476 13.781 1.00 93.94 190 LEU A N 1
ATOM 1524 C CA . LEU A 1 190 ? 13.985 -4.492 14.743 1.00 93.94 190 LEU A CA 1
ATOM 1525 C C . LEU A 1 190 ? 12.484 -4.755 14.582 1.00 93.94 190 LEU A C 1
ATOM 1527 O O . LEU A 1 190 ? 11.681 -3.833 14.697 1.00 93.94 190 LEU A O 1
ATOM 1531 N N . GLY A 1 191 ? 12.115 -6.016 14.362 1.00 92.81 191 GLY A N 1
ATOM 1532 C CA . GLY A 1 191 ? 10.731 -6.482 14.448 1.00 92.81 191 GLY A CA 1
ATOM 1533 C C . GLY A 1 191 ? 10.425 -7.034 15.840 1.00 92.81 191 GLY A C 1
ATOM 1534 O O . GLY A 1 191 ? 11.256 -7.727 16.426 1.00 92.81 191 GLY A O 1
ATOM 1535 N N . VAL A 1 192 ? 9.231 -6.749 16.362 1.00 90.31 192 VAL A N 1
ATOM 1536 C CA . VAL A 1 192 ? 8.741 -7.279 17.643 1.00 90.31 192 VAL A CA 1
ATOM 1537 C C . VAL A 1 192 ? 7.413 -7.986 17.405 1.00 90.31 192 VAL A C 1
ATOM 1539 O O . VAL A 1 192 ? 6.544 -7.467 16.711 1.00 90.31 192 VAL A O 1
ATOM 1542 N N . GLY A 1 193 ? 7.253 -9.164 17.997 1.00 89.81 193 GLY A N 1
ATOM 1543 C CA . GLY A 1 193 ? 6.007 -9.920 17.982 1.00 89.81 193 GLY A CA 1
ATOM 1544 C C . GLY A 1 193 ? 5.825 -10.662 19.299 1.00 89.81 193 GLY A C 1
ATOM 1545 O O . GLY A 1 193 ? 6.795 -10.937 20.004 1.00 89.81 193 GLY A O 1
ATOM 1546 N N . PHE A 1 194 ? 4.580 -10.972 19.642 1.00 88.44 194 PHE A N 1
ATOM 1547 C CA . PHE A 1 194 ? 4.243 -11.753 20.826 1.00 88.44 194 PHE A CA 1
ATOM 1548 C C . PHE A 1 194 ? 2.994 -12.596 20.567 1.00 88.44 194 PHE A C 1
ATOM 1550 O O . PHE A 1 194 ? 2.186 -12.289 19.691 1.00 88.44 194 PHE A O 1
ATOM 1557 N N . ALA A 1 195 ? 2.854 -13.671 21.335 1.00 87.94 195 ALA A N 1
ATOM 1558 C CA . ALA A 1 195 ? 1.671 -14.517 21.370 1.00 87.94 195 ALA A CA 1
ATOM 1559 C C . ALA A 1 195 ? 1.613 -15.254 22.724 1.00 87.94 195 ALA A C 1
ATOM 1561 O O . ALA A 1 195 ? 2.670 -15.526 23.302 1.00 87.94 195 ALA A O 1
ATOM 1562 N N . PRO A 1 196 ? 0.418 -15.628 23.218 1.00 89.69 196 PRO A N 1
ATOM 1563 C CA . PRO A 1 196 ? -0.901 -15.270 22.687 1.00 89.69 196 PRO A CA 1
ATOM 1564 C C . PRO A 1 196 ? -1.284 -13.810 22.997 1.00 89.69 196 PRO A C 1
ATOM 1566 O O . PRO A 1 196 ? -0.613 -13.148 23.786 1.00 89.69 196 PRO A O 1
ATOM 1569 N N . LEU A 1 197 ? -2.373 -13.333 22.384 1.00 89.88 197 LEU A N 1
ATOM 1570 C CA . LEU A 1 197 ? -3.014 -12.064 22.752 1.00 89.88 197 LEU A CA 1
ATOM 1571 C C . LEU A 1 197 ? -3.685 -12.165 24.135 1.00 89.88 197 LEU A C 1
ATOM 1573 O O . LEU A 1 197 ? -4.157 -13.239 24.526 1.00 89.88 197 LEU A O 1
ATOM 1577 N N . SER A 1 198 ? -3.770 -11.044 24.849 1.00 89.75 198 SER A N 1
ATOM 1578 C CA . SER A 1 198 ? -4.588 -10.878 26.053 1.00 89.75 198 SER A CA 1
ATOM 1579 C C . SER A 1 198 ? -6.089 -10.983 25.732 1.00 89.75 198 SER A C 1
ATOM 1581 O O . SER A 1 198 ? -6.510 -10.991 24.571 1.00 89.75 198 SER A O 1
ATOM 1583 N N . GLN A 1 199 ? -6.930 -11.055 26.770 1.00 91.06 199 GLN A N 1
ATOM 1584 C CA . GLN A 1 199 ? -8.386 -11.045 26.582 1.00 91.06 199 GLN A CA 1
ATOM 1585 C C . GLN A 1 199 ? -8.869 -9.734 25.944 1.00 91.06 199 GLN A C 1
ATOM 1587 O O . GLN A 1 199 ? -9.716 -9.779 25.052 1.00 91.06 199 GLN A O 1
ATOM 1592 N N . LEU A 1 200 ? -8.315 -8.588 26.362 1.00 92.62 200 LEU A N 1
ATOM 1593 C CA . LEU A 1 200 ? -8.675 -7.284 25.807 1.00 92.62 200 LEU A CA 1
ATOM 1594 C C . LEU A 1 200 ? -8.144 -7.118 24.379 1.00 92.62 200 LEU A C 1
ATOM 1596 O O . LEU A 1 200 ? -8.893 -6.684 23.509 1.00 92.62 200 LEU A O 1
ATOM 1600 N N . GLU A 1 201 ? -6.896 -7.517 24.112 1.00 94.56 201 GLU A N 1
ATOM 1601 C CA . GLU A 1 201 ? -6.304 -7.490 22.767 1.00 94.56 201 GLU A CA 1
ATOM 1602 C C . GLU A 1 201 ? -7.137 -8.311 21.775 1.00 94.56 201 GLU A C 1
ATOM 1604 O O . GLU A 1 201 ? -7.448 -7.842 20.679 1.00 94.56 201 GLU A O 1
ATOM 1609 N N . LYS A 1 202 ? -7.561 -9.513 22.180 1.00 95.44 202 LYS A N 1
ATOM 1610 C CA . LYS A 1 202 ? -8.430 -10.367 21.368 1.00 95.44 202 LYS A CA 1
ATOM 1611 C C . LYS A 1 202 ? -9.815 -9.747 21.153 1.00 95.44 202 LYS A C 1
ATOM 1613 O O . LYS A 1 202 ? -10.284 -9.723 20.022 1.00 95.44 202 LYS A O 1
ATOM 1618 N N . PHE A 1 203 ? -10.440 -9.210 22.201 1.0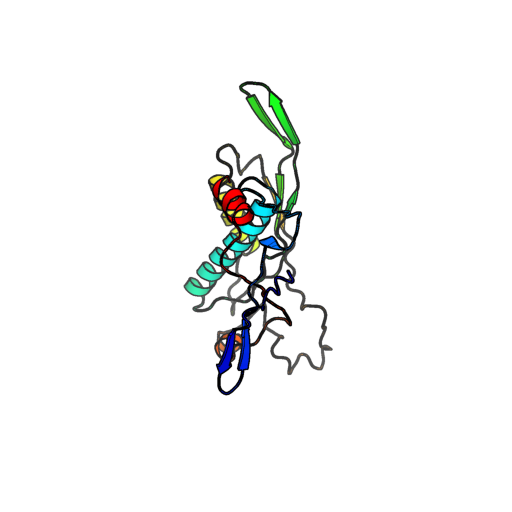0 96.56 203 PHE A N 1
ATOM 1619 C CA . PHE A 1 203 ? -11.749 -8.556 22.098 1.00 96.56 203 PHE A CA 1
ATOM 1620 C C . PHE A 1 203 ? -11.731 -7.358 21.137 1.00 96.56 203 PHE A C 1
ATOM 1622 O O . PHE A 1 203 ? -12.596 -7.250 20.272 1.00 96.56 203 PHE A O 1
ATOM 1629 N N . ILE A 1 204 ? -10.728 -6.480 21.253 1.00 97.25 204 ILE A N 1
ATOM 1630 C CA . ILE A 1 204 ? -10.578 -5.309 20.376 1.00 97.25 204 ILE A CA 1
ATOM 1631 C C . ILE A 1 204 ? -10.287 -5.718 18.928 1.00 97.25 204 ILE A C 1
ATOM 1633 O O . ILE A 1 204 ? -10.727 -5.041 18.002 1.00 97.25 204 ILE A O 1
ATOM 1637 N N . LEU A 1 205 ? -9.564 -6.819 18.714 1.00 96.62 205 LEU A N 1
ATOM 1638 C CA . LEU A 1 205 ? -9.341 -7.355 17.374 1.00 96.62 205 LEU A CA 1
ATOM 1639 C C . LEU A 1 205 ? -10.624 -7.918 16.745 1.00 96.62 205 LEU A C 1
ATOM 1641 O O . LEU A 1 205 ? -10.815 -7.752 15.549 1.00 96.62 205 LEU A O 1
ATOM 1645 N N . GLU A 1 206 ? -11.471 -8.589 17.528 1.00 96.62 206 GLU A N 1
ATOM 1646 C CA . GLU A 1 206 ? -12.676 -9.278 17.040 1.00 96.62 206 GLU A CA 1
ATOM 1647 C C . GLU A 1 206 ? -13.893 -8.362 16.835 1.00 96.62 206 GLU A C 1
ATOM 1649 O O . GLU A 1 206 ? -14.798 -8.731 16.089 1.00 96.62 206 GLU A O 1
ATOM 1654 N N . ILE A 1 207 ? -13.957 -7.209 17.511 1.00 96.56 207 ILE A N 1
ATOM 1655 C CA . ILE A 1 207 ? -15.084 -6.266 17.383 1.00 96.56 207 ILE A CA 1
ATOM 1656 C C . ILE A 1 207 ? -14.997 -5.372 16.136 1.00 96.56 207 ILE A C 1
ATOM 1658 O O . ILE A 1 207 ? -16.002 -4.775 15.748 1.00 96.56 207 ILE A O 1
ATOM 1662 N N . GLU A 1 208 ? -13.806 -5.243 15.551 1.00 92.50 208 GLU A N 1
ATOM 1663 C CA . GLU A 1 208 ? -13.572 -4.487 14.315 1.00 92.50 208 GLU A CA 1
ATOM 1664 C C . GLU A 1 208 ? -13.978 -5.285 13.075 1.00 92.50 208 GLU A C 1
ATOM 1666 O O . GLU A 1 208 ? -14.672 -4.687 12.221 1.00 92.50 208 GLU A O 1
#

Foldseek 3Di:
DDPDPDQPFDWDDDPPDTDTDGPPDPVPDPDDDDDDDDLPHQVNLQQVLQVQLQVQQQVVCCVPAVGRADWGQPPKGWADFAWDDDVPDIDTPGATEIERETAAQQAEAPDGDPSVVSSLVSSLVSCCVSPVPDDSVGRYHYDY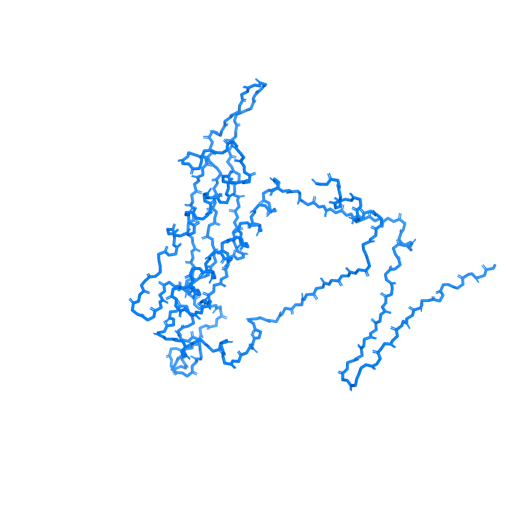DYDPDDDPDPPDPVCCVPDLCVCRSHHNHCVSVCCVVDPDDPDPDDDDDDDDDDPVNVVNVVVD

pLDDT: mean 84.29, std 18.9, range [29.36, 98.75]

Sequence (208 aa):
MSIGSEEEKICVILPSMLLQFVRKNYIESPVEFVERKGLGHPDTLSDSLAEYLSVEYSLYTKDRFGAILHHNFDKIGLLGGSSYVKFGMGYLINPIRVLLNGRASTRFGNELIPVEKLLIKWSKEFLASKLPQINVNKDLEFHYNLSNKSSPGKTDLQEASYGTRKYWFEPRSLDDLQELKHLVSNDTSLGVGFAPLSQLEKFILEIE